Protein AF-A0A8H3EEV4-F1 (afdb_monomer)

Foldseek 3Di:
DQDPVNLVVLLVVLVVLVVVLVVLVVVLVVLVVVLVVLVVLLVVLVVVLVVLVVLVVVLVVVLVVLVVVVVVLVDDDPDPCVVPCVVVVVVVSVVSVVVSVVVNVVSCVSVDPVSVVVSVVSVVSNVVSVVSSVVSVVVNVVSVVVSVVSVVVSVVSCVVSDDPDPPDPPPPPPDDDDDDDDDDDDDDDDDDDDDDDDD

Sequence (199 aa):
MVSPNTRARLLQEARDHQEREGNAAAEITEKRKKMKGFEEQVQKHAAHLRQLDRQDATITTELSYLDSEEQRLREPLPIGSERQGGGALQHERERQQRAIARRRIELFQLASLANQADRRTAQTALEEAKGELNVLSGSIYAPELEVVESQREIQRIFNEIAPPPPPAPAVSLTDAQEDTNGTVSNEPDKEGDNEGNRQ

Radius of gyration: 42.63 Å; Cα contacts (8 Å, |Δi|>4): 65; chains: 1; bounding box: 111×35×106 Å

pLDDT: mean 79.14, std 18.6, range [30.8, 95.69]

Structure (mmCIF, N/CA/C/O backbone):
data_AF-A0A8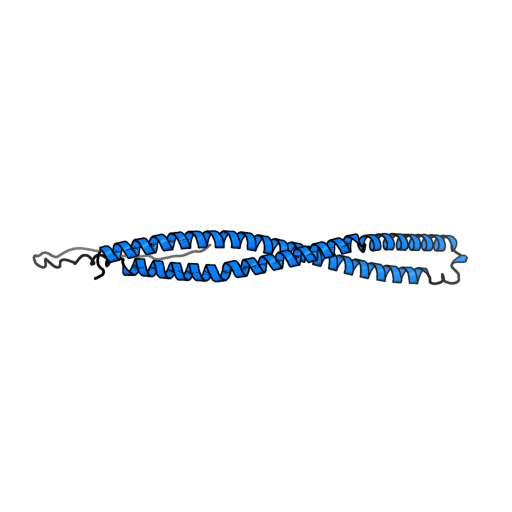H3EEV4-F1
#
_entry.id   AF-A0A8H3EEV4-F1
#
loop_
_atom_site.group_PDB
_atom_site.id
_atom_site.type_symbol
_atom_site.label_atom_id
_atom_site.label_alt_id
_atom_site.label_comp_id
_atom_site.label_asym_id
_atom_site.label_entity_id
_atom_site.label_seq_id
_atom_site.pdbx_PDB_ins_code
_atom_site.Cartn_x
_atom_site.Cartn_y
_atom_site.Cartn_z
_atom_site.occupancy
_atom_site.B_iso_or_equiv
_atom_site.auth_seq_id
_atom_site.auth_comp_id
_atom_site.auth_asym_id
_atom_site.auth_atom_id
_atom_site.pdbx_PDB_model_num
ATOM 1 N N . MET A 1 1 ? -41.671 -9.616 48.156 1.00 57.62 1 MET A N 1
ATOM 2 C CA . MET A 1 1 ? -41.196 -8.215 48.193 1.00 57.62 1 MET A CA 1
ATOM 3 C C . MET A 1 1 ? -39.747 -8.212 48.651 1.00 57.62 1 MET A C 1
ATOM 5 O O . MET A 1 1 ? -39.458 -8.827 49.670 1.00 57.62 1 MET A O 1
ATOM 9 N N . VAL A 1 2 ? -38.845 -7.594 47.887 1.00 66.31 2 VAL A N 1
ATOM 10 C CA . VAL A 1 2 ? -37.420 -7.471 48.242 1.00 66.31 2 VAL A CA 1
ATOM 11 C C . VAL A 1 2 ? -37.280 -6.473 49.398 1.00 66.31 2 VAL A C 1
ATOM 13 O O . VAL A 1 2 ? -37.905 -5.414 49.374 1.00 66.31 2 VAL A O 1
ATOM 16 N N . SER A 1 3 ? -36.497 -6.812 50.426 1.00 80.38 3 SER A N 1
ATOM 17 C CA . SER A 1 3 ? -36.266 -5.929 51.580 1.00 80.38 3 SER A CA 1
ATOM 18 C C . SER A 1 3 ? -35.599 -4.611 51.145 1.00 80.38 3 SER A C 1
ATOM 20 O O . SER A 1 3 ? -34.729 -4.646 50.270 1.00 80.38 3 SER A O 1
ATOM 22 N N . PRO A 1 4 ? -35.925 -3.458 51.763 1.00 78.81 4 PRO A N 1
ATOM 23 C CA . PRO A 1 4 ? -35.276 -2.175 51.474 1.00 78.81 4 PRO A CA 1
ATOM 24 C C . PRO A 1 4 ? -33.742 -2.224 51.547 1.00 78.81 4 PRO A C 1
ATOM 26 O O . PRO A 1 4 ? -33.069 -1.637 50.702 1.00 78.81 4 PRO A O 1
ATOM 29 N N . ASN A 1 5 ? -33.185 -2.987 52.495 1.00 81.38 5 ASN A N 1
ATOM 30 C CA . ASN A 1 5 ? -31.734 -3.167 52.626 1.00 81.38 5 ASN A CA 1
ATOM 31 C C . ASN A 1 5 ? -31.149 -3.998 51.473 1.00 81.38 5 ASN A C 1
ATOM 33 O O . ASN A 1 5 ? -30.073 -3.688 50.970 1.00 81.38 5 ASN A O 1
ATOM 37 N N . THR A 1 6 ? -31.871 -5.023 51.013 1.00 83.00 6 THR A N 1
ATOM 38 C CA . THR A 1 6 ? -31.479 -5.826 49.845 1.00 83.00 6 THR A CA 1
ATOM 39 C C . THR A 1 6 ? -31.542 -4.993 48.564 1.00 83.00 6 THR A C 1
ATOM 41 O O . THR A 1 6 ? -30.636 -5.061 47.740 1.00 83.00 6 THR A O 1
ATOM 44 N N . ARG A 1 7 ? -32.564 -4.140 48.431 1.00 82.31 7 ARG A N 1
ATOM 45 C CA . ARG A 1 7 ? -32.724 -3.200 47.315 1.00 82.31 7 ARG A CA 1
ATOM 46 C C . ARG A 1 7 ? -31.584 -2.184 47.245 1.00 82.31 7 ARG A C 1
ATOM 48 O O . ARG A 1 7 ? -31.035 -1.971 46.171 1.00 82.31 7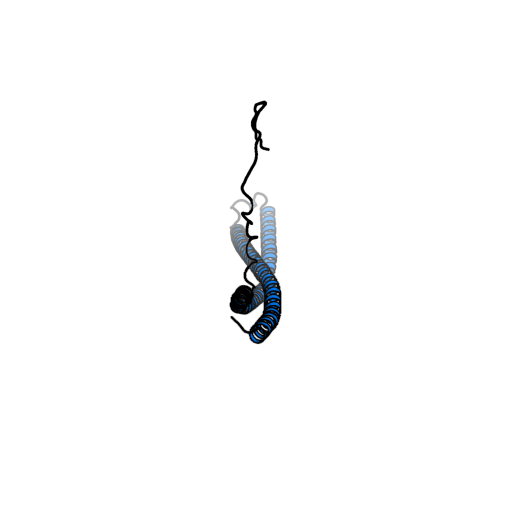 ARG A O 1
ATOM 55 N N . ALA A 1 8 ? -31.213 -1.579 48.373 1.00 83.69 8 ALA A N 1
ATOM 56 C CA . ALA A 1 8 ? -30.104 -0.628 48.425 1.00 83.69 8 ALA A CA 1
ATOM 57 C C . ALA A 1 8 ? -28.768 -1.280 48.029 1.00 83.69 8 ALA A C 1
ATOM 59 O O . ALA A 1 8 ? -28.007 -0.690 47.266 1.00 83.69 8 ALA A O 1
ATOM 60 N N . ARG A 1 9 ? -28.517 -2.517 48.484 1.00 87.62 9 ARG A N 1
ATOM 61 C CA . ARG A 1 9 ? -27.300 -3.263 48.138 1.00 87.62 9 ARG A CA 1
ATOM 62 C C . ARG A 1 9 ? -27.221 -3.587 46.644 1.00 87.62 9 ARG A C 1
ATOM 64 O O . ARG A 1 9 ? -26.203 -3.302 46.030 1.00 87.62 9 ARG A O 1
ATOM 71 N N . LEU A 1 10 ? -28.304 -4.104 46.057 1.00 85.31 10 LEU A N 1
ATOM 72 C CA . LEU A 1 10 ? -28.366 -4.431 44.625 1.00 85.31 10 LEU A CA 1
ATOM 73 C C . LEU A 1 10 ? -28.180 -3.195 43.734 1.00 85.31 10 LEU A C 1
ATOM 75 O O . LEU A 1 10 ? -27.509 -3.267 42.712 1.00 85.31 10 LEU A O 1
ATOM 79 N N . LEU A 1 11 ? -28.735 -2.045 44.131 1.00 85.94 11 LEU A N 1
ATOM 80 C CA . LEU A 1 11 ? -28.544 -0.789 43.400 1.00 85.94 11 LEU A CA 1
ATOM 81 C C . LEU A 1 11 ? -27.106 -0.268 43.497 1.00 85.94 11 LEU A C 1
ATOM 83 O O . LEU A 1 11 ? -26.611 0.308 42.530 1.00 85.94 11 LEU A O 1
ATOM 87 N N . GLN A 1 12 ? -26.442 -0.455 44.641 1.00 87.81 12 GLN A N 1
ATOM 88 C CA . GLN A 1 12 ? -25.032 -0.098 44.786 1.00 87.81 12 GLN A CA 1
ATOM 89 C C . GLN A 1 12 ? -24.145 -1.017 43.939 1.00 87.81 12 GLN A C 1
ATOM 91 O O . GLN A 1 12 ? -23.338 -0.522 43.162 1.00 87.81 12 GLN A O 1
ATOM 96 N N . GLU A 1 13 ? -24.359 -2.333 44.013 1.00 87.44 13 GLU A N 1
ATOM 97 C CA . GLU A 1 13 ? -23.646 -3.320 43.192 1.00 87.44 13 GLU A CA 1
ATOM 98 C C . GLU A 1 13 ? -23.825 -3.028 41.691 1.00 87.44 13 GLU A C 1
ATOM 100 O O . GLU A 1 13 ? -22.846 -3.018 40.950 1.00 87.44 13 GLU A O 1
ATOM 105 N N . ALA A 1 14 ? -25.044 -2.699 41.245 1.00 87.00 14 ALA A N 1
ATOM 106 C CA . ALA A 1 14 ? -25.316 -2.329 39.856 1.00 87.00 14 ALA A CA 1
ATOM 107 C C . ALA A 1 14 ? -24.617 -1.028 39.425 1.00 87.00 14 ALA A C 1
ATOM 109 O O . ALA A 1 14 ? -24.169 -0.934 38.284 1.00 87.00 14 ALA A O 1
ATOM 110 N N . ARG A 1 15 ? -24.493 -0.033 40.316 1.00 87.31 15 ARG A N 1
ATOM 111 C CA . ARG A 1 15 ? -23.753 1.212 40.037 1.00 87.31 15 ARG A CA 1
ATOM 112 C C . ARG A 1 15 ? -22.254 0.974 39.923 1.00 87.31 15 ARG A C 1
ATOM 114 O O . ARG A 1 15 ? -21.652 1.432 38.957 1.00 87.31 15 ARG A O 1
ATOM 121 N N . ASP A 1 16 ? -21.676 0.237 40.866 1.00 87.94 16 ASP A N 1
ATOM 122 C CA . ASP A 1 16 ? -20.252 -0.103 40.843 1.00 87.94 16 ASP A CA 1
ATOM 123 C C . ASP A 1 16 ? -19.922 -0.931 39.587 1.00 87.94 16 ASP A C 1
ATOM 125 O O . ASP A 1 16 ? -18.881 -0.744 38.955 1.00 87.94 16 ASP A O 1
ATOM 129 N N . HIS A 1 17 ? -20.835 -1.824 39.187 1.00 86.06 17 HIS A N 1
ATOM 130 C CA . HIS A 1 17 ? -20.736 -2.574 37.937 1.00 86.06 17 HIS A CA 1
ATOM 131 C C . HIS A 1 17 ? -20.808 -1.647 36.718 1.00 86.06 17 HIS A C 1
ATOM 133 O O . HIS A 1 17 ? -19.944 -1.704 35.850 1.00 86.06 17 HIS A O 1
ATOM 139 N N . GLN A 1 18 ? -21.781 -0.735 36.678 1.00 86.94 18 GLN A N 1
ATOM 140 C CA . GLN A 1 18 ? -21.939 0.235 35.593 1.00 86.94 18 GLN A CA 1
ATOM 141 C C . GLN A 1 18 ? -20.697 1.119 35.400 1.00 86.94 18 GLN A C 1
ATOM 143 O O . GLN A 1 18 ? -20.341 1.424 34.264 1.00 86.94 18 GLN A O 1
ATOM 148 N N . GLU A 1 19 ? -20.016 1.511 36.479 1.00 88.69 19 GLU A N 1
ATOM 149 C CA . GLU A 1 19 ? -18.774 2.288 36.403 1.00 88.69 19 GLU A CA 1
ATOM 150 C C . GLU A 1 19 ? -17.618 1.477 35.793 1.00 88.69 19 GLU A C 1
ATOM 152 O O . GLU A 1 19 ? -16.904 1.974 34.918 1.00 88.69 19 GLU A O 1
ATOM 157 N N . ARG A 1 20 ? -17.462 0.206 36.191 1.00 87.94 20 ARG A N 1
ATOM 158 C CA . ARG A 1 20 ? -16.454 -0.696 35.603 1.00 87.94 20 ARG A CA 1
ATOM 159 C C . ARG A 1 20 ? -16.689 -0.912 34.111 1.00 87.94 20 ARG A C 1
ATOM 161 O O . ARG A 1 20 ? -15.750 -0.792 33.327 1.00 87.94 20 ARG A O 1
ATOM 168 N N . GLU A 1 21 ? -17.936 -1.153 33.724 1.00 87.00 21 GLU A N 1
ATOM 169 C CA . GLU A 1 21 ? -18.320 -1.333 32.321 1.00 87.00 21 GLU A CA 1
ATOM 170 C C . GLU A 1 21 ? -18.136 -0.051 31.501 1.00 87.00 21 GLU A C 1
ATOM 172 O O . GLU A 1 21 ? -17.706 -0.100 30.349 1.00 87.00 21 GLU A O 1
ATOM 177 N N . GLY A 1 22 ? -18.398 1.116 32.098 1.00 85.00 22 GLY A N 1
ATOM 178 C CA . GLY A 1 22 ? -18.119 2.410 31.475 1.00 85.00 22 GLY A CA 1
ATOM 179 C C . GLY A 1 22 ? -16.634 2.592 31.144 1.00 85.00 22 GLY A C 1
ATOM 180 O O . GLY A 1 22 ? -16.294 3.034 30.045 1.00 85.00 22 GLY A O 1
ATOM 181 N N . ASN A 1 23 ? -15.746 2.186 32.055 1.00 88.19 23 ASN A N 1
ATOM 182 C CA . ASN A 1 23 ? -14.299 2.224 31.832 1.00 88.19 23 ASN A CA 1
ATOM 183 C C . ASN A 1 23 ? -13.858 1.233 30.740 1.00 88.19 23 ASN A C 1
ATOM 185 O O . ASN A 1 23 ? -13.073 1.600 29.863 1.00 88.19 23 ASN A O 1
ATOM 189 N N . ALA A 1 24 ? -14.400 0.011 30.740 1.00 88.25 24 ALA A N 1
ATOM 190 C CA . ALA A 1 24 ? -14.121 -0.989 29.707 1.00 88.25 24 ALA A CA 1
ATOM 191 C C . ALA A 1 24 ? -14.593 -0.531 28.312 1.00 88.25 24 ALA A C 1
ATOM 193 O O . ALA A 1 24 ? -13.857 -0.641 27.328 1.00 88.25 24 ALA A O 1
ATOM 194 N N . ALA A 1 25 ? -15.783 0.072 28.221 1.00 88.31 25 ALA A N 1
ATOM 195 C CA . ALA A 1 25 ? -16.312 0.639 26.981 1.00 88.31 25 ALA A CA 1
ATOM 196 C C . ALA A 1 25 ? -15.439 1.786 26.435 1.00 88.31 25 ALA A C 1
ATOM 198 O O . ALA A 1 25 ? -15.221 1.893 25.221 1.00 88.31 25 ALA A O 1
ATOM 199 N N . ALA A 1 26 ? -14.902 2.634 27.318 1.00 91.12 26 ALA A N 1
ATOM 200 C CA . ALA A 1 26 ? -13.970 3.691 26.934 1.00 91.12 26 ALA A CA 1
ATOM 201 C C . ALA A 1 26 ? -12.654 3.114 26.380 1.00 91.12 26 ALA A C 1
ATOM 203 O O . ALA A 1 26 ? -12.172 3.564 25.337 1.00 91.12 26 ALA A O 1
ATOM 204 N N . GLU A 1 27 ? -12.108 2.071 27.012 1.00 90.94 27 GLU A N 1
ATOM 205 C CA . GLU A 1 27 ? -10.907 1.383 26.528 1.00 90.94 27 GLU A CA 1
ATOM 206 C C . GLU A 1 27 ? -11.128 0.746 25.145 1.00 90.94 27 GLU A C 1
ATOM 208 O O . GLU A 1 27 ? -10.295 0.898 24.247 1.00 90.94 27 GLU A O 1
ATOM 213 N N . ILE A 1 28 ? -12.271 0.084 24.936 1.00 91.44 28 ILE A N 1
ATOM 214 C CA . ILE A 1 28 ? -12.657 -0.481 23.634 1.00 91.44 28 ILE A CA 1
ATOM 215 C C . ILE A 1 28 ? -12.743 0.613 22.567 1.00 91.44 28 ILE A C 1
ATOM 217 O O . ILE A 1 28 ? -12.268 0.427 21.444 1.00 91.44 28 ILE A O 1
ATOM 221 N N . THR A 1 29 ? -13.305 1.771 22.910 1.00 91.50 29 THR A N 1
ATOM 222 C CA . THR A 1 29 ? -13.416 2.910 21.990 1.00 91.50 29 THR A CA 1
ATOM 223 C C . THR A 1 29 ? -12.036 3.410 21.549 1.00 91.50 29 THR A C 1
ATOM 225 O O . THR A 1 29 ? -11.801 3.614 20.354 1.00 91.50 29 THR A O 1
ATOM 228 N N . GLU A 1 30 ? -11.085 3.531 22.478 1.00 92.62 30 GLU A N 1
ATOM 229 C CA . GLU A 1 30 ? -9.701 3.897 22.155 1.00 92.62 30 GLU A CA 1
ATOM 230 C C . GLU A 1 30 ? -8.999 2.830 21.304 1.00 92.62 30 GLU A C 1
ATOM 232 O O . GLU A 1 30 ? -8.327 3.152 20.318 1.00 92.62 30 GLU A O 1
ATOM 237 N N . LYS A 1 31 ? -9.194 1.544 21.615 1.00 92.12 31 LYS A N 1
ATOM 238 C CA . LYS A 1 31 ? -8.667 0.443 20.795 1.00 92.12 31 LYS A CA 1
ATOM 239 C C . LYS A 1 31 ? -9.243 0.467 19.377 1.00 92.12 31 LYS A C 1
ATOM 241 O O . LYS A 1 31 ? -8.481 0.315 18.425 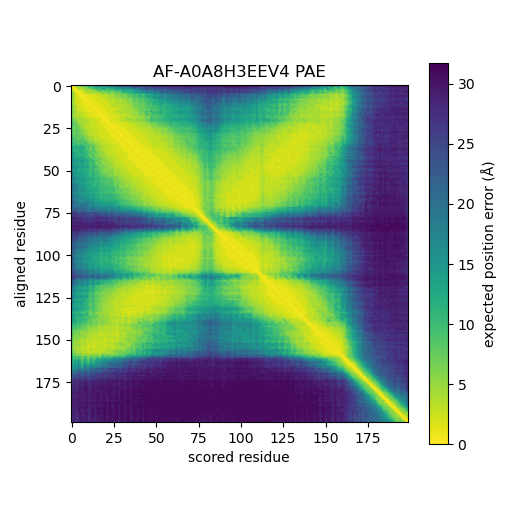1.00 92.12 31 LYS A O 1
ATOM 246 N N . ARG A 1 32 ? -10.539 0.747 19.202 1.00 90.94 32 ARG A N 1
ATOM 247 C CA . ARG A 1 32 ? -11.174 0.910 17.878 1.00 90.94 32 ARG A CA 1
ATOM 248 C C . ARG A 1 32 ? -10.575 2.063 17.080 1.00 90.94 32 ARG A C 1
ATOM 250 O O . ARG A 1 32 ? -10.352 1.932 15.878 1.00 90.94 32 ARG A O 1
ATOM 257 N N . LYS A 1 33 ? -10.266 3.182 17.735 1.00 94.06 33 LYS A N 1
ATOM 258 C CA . LYS A 1 33 ? -9.585 4.310 17.088 1.00 94.06 33 LYS A CA 1
ATOM 259 C C . LYS A 1 33 ? -8.188 3.919 16.598 1.00 94.06 33 LYS A C 1
ATOM 261 O O . LYS A 1 33 ? -7.827 4.256 15.472 1.00 94.06 33 LYS A O 1
ATOM 266 N N . LYS A 1 34 ? -7.424 3.177 17.408 1.00 94.06 34 LYS A N 1
ATOM 267 C CA . LYS A 1 34 ? -6.117 2.628 17.000 1.00 94.06 34 LYS A CA 1
ATOM 268 C C . LYS A 1 34 ? -6.251 1.637 15.844 1.00 94.06 34 LYS A C 1
ATOM 270 O O . LYS A 1 34 ? -5.495 1.736 14.885 1.00 94.06 34 LYS A O 1
ATOM 275 N N . MET A 1 35 ? -7.239 0.743 15.907 1.00 92.44 35 MET A N 1
ATOM 276 C CA . MET A 1 35 ? -7.546 -0.236 14.860 1.00 92.44 35 MET A CA 1
ATOM 277 C C . MET A 1 35 ? -7.762 0.455 13.509 1.00 92.44 35 MET A C 1
ATOM 279 O O . MET A 1 35 ? -7.091 0.113 12.541 1.00 92.44 35 MET A O 1
ATOM 283 N N . LYS A 1 36 ? -8.581 1.515 13.471 1.00 93.62 36 LYS A N 1
ATOM 284 C CA . LYS A 1 36 ? -8.777 2.329 12.262 1.00 93.62 36 LYS A CA 1
ATOM 285 C C . LYS A 1 36 ? -7.465 2.923 11.728 1.00 93.62 36 LYS A C 1
ATOM 287 O O . LYS A 1 36 ? -7.230 2.927 10.524 1.00 93.62 36 LYS A O 1
ATOM 292 N N . GLY A 1 37 ? -6.585 3.394 12.613 1.00 93.62 37 GLY A N 1
ATOM 293 C CA . GLY A 1 37 ? -5.262 3.891 12.220 1.00 93.62 37 GLY A CA 1
ATOM 294 C C . GLY A 1 37 ? -4.393 2.816 11.556 1.00 93.62 37 GLY A C 1
ATOM 295 O O . GLY A 1 37 ? -3.744 3.086 10.545 1.00 93.62 37 GLY A O 1
ATOM 296 N N . PHE A 1 38 ? -4.414 1.587 12.074 1.00 92.69 38 PHE A N 1
ATOM 297 C CA . PHE A 1 38 ? -3.712 0.461 11.453 1.00 92.69 38 PHE A CA 1
ATOM 298 C C . PHE A 1 38 ? -4.351 0.027 10.128 1.00 92.69 38 PHE A C 1
ATOM 300 O O . PHE A 1 38 ? -3.623 -0.271 9.184 1.00 92.69 38 PHE A O 1
ATOM 307 N N . GLU A 1 39 ? -5.680 0.059 9.994 1.00 93.00 39 GLU A N 1
ATOM 308 C CA . GLU A 1 39 ? -6.364 -0.198 8.715 1.00 93.00 39 GLU A CA 1
ATOM 309 C C . GLU A 1 39 ? -5.905 0.778 7.622 1.00 93.00 39 GLU A C 1
ATOM 311 O O . GLU A 1 39 ? -5.587 0.363 6.504 1.00 93.00 39 GLU A O 1
ATOM 316 N N . GLU A 1 40 ? -5.807 2.069 7.949 1.00 94.94 40 GLU A N 1
ATOM 317 C CA . GLU A 1 40 ? -5.303 3.099 7.036 1.00 94.94 40 GLU A CA 1
ATOM 318 C C . GLU A 1 40 ? -3.831 2.854 6.656 1.00 94.94 40 GLU A C 1
ATOM 320 O O . GLU A 1 40 ? -3.461 2.974 5.482 1.00 94.94 40 GLU A O 1
ATOM 325 N N . GLN A 1 41 ? -2.987 2.450 7.613 1.00 92.75 41 GLN A N 1
ATOM 326 C CA . GLN A 1 41 ? -1.592 2.080 7.341 1.00 92.75 41 GLN A CA 1
ATOM 327 C C . GLN A 1 41 ? -1.492 0.868 6.409 1.00 92.75 41 GLN A C 1
ATOM 329 O O . GLN A 1 41 ? -0.762 0.919 5.416 1.00 92.75 41 GLN A O 1
ATOM 334 N N . VAL A 1 42 ? -2.261 -0.193 6.670 1.00 94.81 42 VAL A N 1
ATOM 335 C CA . VAL A 1 42 ? -2.327 -1.392 5.820 1.00 94.81 42 VAL A CA 1
ATOM 336 C C . VAL A 1 42 ? -2.727 -1.012 4.396 1.00 94.81 42 VAL A C 1
ATOM 338 O O . VAL A 1 42 ? -2.073 -1.431 3.438 1.00 94.81 42 VAL A O 1
ATOM 341 N N . GLN A 1 43 ? -3.755 -0.175 4.233 1.00 94.44 43 GLN A N 1
ATOM 342 C CA . GLN A 1 43 ? -4.183 0.299 2.915 1.00 94.44 43 GLN A CA 1
ATOM 343 C C . GLN A 1 43 ? -3.084 1.095 2.205 1.00 94.44 43 GLN A C 1
ATOM 345 O O . GLN A 1 43 ? -2.816 0.852 1.025 1.00 94.44 43 GLN A O 1
ATOM 350 N N . LYS A 1 44 ? -2.414 2.007 2.917 1.00 95.00 44 LYS A N 1
ATOM 351 C CA . LYS A 1 44 ? -1.331 2.829 2.368 1.00 95.00 44 LYS A CA 1
ATOM 352 C C . LYS A 1 44 ? -0.145 1.979 1.910 1.00 95.00 44 LYS A C 1
ATOM 354 O O . LYS A 1 44 ? 0.324 2.146 0.783 1.00 95.00 44 LYS A O 1
ATOM 359 N N . HIS A 1 45 ? 0.323 1.051 2.743 1.00 93.50 45 HIS A N 1
ATOM 360 C CA . HIS A 1 45 ? 1.446 0.178 2.398 1.00 93.50 45 HIS A CA 1
ATOM 361 C C . HIS A 1 45 ? 1.089 -0.791 1.264 1.00 93.50 45 HIS A C 1
ATOM 363 O O . HIS A 1 45 ? 1.877 -0.959 0.333 1.00 93.50 45 HIS A O 1
ATOM 369 N N . ALA A 1 46 ? -0.125 -1.350 1.260 1.00 93.12 46 ALA A N 1
ATOM 370 C CA . ALA A 1 46 ? -0.598 -2.192 0.163 1.00 93.12 46 ALA A CA 1
ATOM 371 C C . ALA A 1 46 ? -0.709 -1.422 -1.165 1.00 93.12 46 ALA A C 1
ATOM 373 O O . ALA A 1 46 ? -0.356 -1.952 -2.220 1.00 93.12 46 ALA A O 1
ATOM 374 N N . ALA A 1 47 ? -1.174 -0.169 -1.136 1.00 94.56 47 ALA A N 1
ATOM 375 C CA . ALA A 1 47 ? -1.226 0.683 -2.321 1.00 94.56 47 ALA A CA 1
ATOM 376 C C . ALA A 1 47 ? 0.177 0.992 -2.864 1.00 94.56 47 ALA A C 1
ATOM 378 O O . ALA A 1 47 ? 0.393 0.896 -4.073 1.00 94.56 47 ALA A O 1
ATOM 379 N N . HIS A 1 48 ? 1.132 1.292 -1.979 1.00 93.12 48 HIS A N 1
ATOM 380 C CA . HIS A 1 48 ? 2.521 1.534 -2.363 1.00 93.12 48 HIS A CA 1
ATOM 381 C C . HIS A 1 48 ? 3.151 0.301 -3.031 1.00 93.12 48 HIS A C 1
ATOM 383 O O . HIS A 1 48 ? 3.730 0.420 -4.108 1.00 93.12 48 HIS A O 1
ATOM 389 N N . LEU A 1 49 ? 2.960 -0.897 -2.470 1.00 92.81 49 LEU A N 1
ATOM 390 C CA . LEU A 1 49 ? 3.460 -2.138 -3.076 1.00 92.81 49 LEU A CA 1
ATOM 391 C C . LEU A 1 49 ? 2.863 -2.390 -4.465 1.00 92.81 49 LEU A C 1
ATOM 393 O O . LEU A 1 49 ? 3.600 -2.670 -5.404 1.00 92.81 49 LEU A O 1
ATOM 397 N N . ARG A 1 50 ? 1.551 -2.188 -4.635 1.00 93.69 50 ARG A N 1
ATOM 398 C CA . ARG A 1 50 ? 0.904 -2.297 -5.955 1.00 93.69 50 ARG A CA 1
ATOM 399 C C . ARG A 1 50 ? 1.472 -1.304 -6.964 1.00 93.69 50 ARG A C 1
ATOM 401 O O . ARG A 1 50 ? 1.524 -1.607 -8.153 1.00 93.69 50 ARG A O 1
ATOM 408 N N . GLN A 1 51 ? 1.845 -0.105 -6.524 1.00 92.00 51 GLN A N 1
ATOM 409 C CA . GLN A 1 51 ? 2.487 0.877 -7.391 1.00 92.00 51 GLN A CA 1
ATOM 410 C C . GLN A 1 51 ? 3.872 0.396 -7.838 1.00 92.00 51 GLN A C 1
ATOM 412 O O . GLN A 1 51 ? 4.162 0.473 -9.031 1.00 92.00 51 GLN A O 1
ATOM 417 N N . LEU A 1 52 ? 4.679 -0.142 -6.920 1.00 91.06 52 LEU A N 1
ATOM 418 C CA . LEU A 1 52 ? 5.985 -0.728 -7.244 1.00 91.06 52 LEU A CA 1
ATOM 419 C C . LEU A 1 52 ? 5.845 -1.900 -8.231 1.00 91.06 52 LEU A C 1
ATOM 421 O O . LEU A 1 52 ? 6.580 -1.973 -9.209 1.00 91.06 52 LEU A O 1
ATOM 425 N N . ASP A 1 53 ? 4.840 -2.762 -8.058 1.00 90.75 53 ASP A N 1
ATOM 426 C CA . ASP A 1 53 ? 4.585 -3.877 -8.982 1.00 90.75 53 ASP A CA 1
ATOM 427 C C . ASP A 1 53 ? 4.218 -3.396 -10.397 1.00 90.75 53 ASP A C 1
ATOM 429 O O . ASP A 1 53 ? 4.657 -3.968 -11.397 1.00 90.75 53 ASP A O 1
ATOM 433 N N . ARG A 1 54 ? 3.449 -2.304 -10.511 1.00 91.31 54 ARG A N 1
ATOM 434 C CA . ARG A 1 54 ? 3.151 -1.683 -11.815 1.00 91.31 54 ARG A CA 1
ATOM 435 C C . ARG A 1 54 ? 4.391 -1.069 -12.455 1.00 91.31 54 ARG A C 1
ATOM 437 O O . ARG A 1 54 ? 4.536 -1.141 -13.676 1.00 91.31 54 ARG A O 1
ATOM 444 N N . GLN A 1 55 ? 5.256 -0.447 -11.655 1.00 91.12 55 GLN A N 1
ATOM 445 C CA . GLN A 1 55 ? 6.518 0.102 -12.145 1.00 91.12 55 GLN A CA 1
ATOM 446 C C . GLN A 1 55 ? 7.403 -1.014 -12.702 1.00 91.12 55 GLN A C 1
ATOM 448 O O . GLN A 1 55 ? 7.856 -0.894 -13.835 1.00 91.12 55 GLN A O 1
ATOM 453 N N . ASP A 1 56 ? 7.544 -2.134 -11.993 1.00 90.12 56 ASP A N 1
ATOM 454 C CA . ASP A 1 56 ? 8.313 -3.286 -12.475 1.00 90.12 56 ASP A CA 1
ATOM 455 C C . ASP A 1 56 ? 7.748 -3.877 -13.770 1.00 90.12 56 ASP A C 1
ATOM 457 O O . ASP A 1 56 ? 8.503 -4.182 -14.696 1.00 90.12 56 ASP A O 1
ATOM 461 N N . ALA A 1 57 ? 6.423 -4.000 -13.880 1.00 91.38 57 ALA A N 1
ATOM 462 C CA . ALA A 1 57 ? 5.783 -4.469 -15.108 1.00 91.38 57 ALA A CA 1
ATOM 463 C C . ALA A 1 57 ? 6.046 -3.519 -16.291 1.00 91.38 57 ALA A C 1
ATOM 465 O O . ALA A 1 57 ? 6.320 -3.965 -17.410 1.00 91.38 57 ALA A O 1
ATOM 466 N N . THR A 1 58 ? 6.014 -2.208 -16.036 1.00 92.94 58 THR A N 1
ATOM 467 C CA . THR A 1 58 ? 6.313 -1.178 -17.042 1.00 92.94 58 THR A CA 1
ATOM 468 C C . THR A 1 58 ? 7.774 -1.260 -17.472 1.00 92.94 58 THR A C 1
ATOM 470 O O . THR A 1 58 ? 8.052 -1.349 -18.664 1.00 92.94 58 THR A O 1
ATOM 473 N N . ILE A 1 59 ? 8.701 -1.330 -16.513 1.00 92.81 59 ILE A N 1
ATOM 474 C CA . ILE A 1 59 ? 10.139 -1.468 -16.768 1.00 92.81 59 ILE A CA 1
ATOM 475 C C . ILE A 1 59 ? 10.424 -2.731 -17.582 1.00 92.81 59 ILE A C 1
ATOM 477 O O . ILE A 1 59 ? 11.152 -2.676 -18.567 1.00 92.81 59 ILE A O 1
ATOM 481 N N . THR A 1 60 ? 9.817 -3.860 -17.215 1.00 92.69 60 THR A N 1
ATOM 482 C CA . THR A 1 60 ? 9.989 -5.136 -17.924 1.00 92.69 60 THR A CA 1
ATOM 483 C C . THR A 1 60 ? 9.525 -5.031 -19.377 1.00 92.69 60 THR A C 1
ATOM 485 O O . THR A 1 60 ? 10.219 -5.479 -20.291 1.00 92.69 60 THR A O 1
ATOM 488 N N . THR A 1 61 ? 8.375 -4.394 -19.601 1.00 95.38 61 THR A N 1
ATOM 489 C CA . THR A 1 61 ? 7.827 -4.178 -20.946 1.00 95.38 61 THR A CA 1
ATOM 490 C C . THR A 1 61 ? 8.724 -3.249 -21.768 1.00 95.38 61 THR A C 1
ATOM 492 O O . THR A 1 61 ? 9.036 -3.555 -22.918 1.00 95.38 61 THR A O 1
ATOM 495 N N . GLU A 1 62 ? 9.190 -2.143 -21.179 1.00 94.75 62 GLU A N 1
ATOM 496 C CA . GLU A 1 62 ? 10.108 -1.213 -21.844 1.00 94.75 62 GLU A CA 1
ATOM 497 C C . GLU A 1 62 ? 11.446 -1.873 -22.190 1.00 94.75 62 GLU A C 1
ATOM 499 O O . GLU A 1 62 ? 11.942 -1.690 -23.299 1.00 94.75 62 GLU A O 1
ATOM 504 N N . LEU A 1 63 ? 12.020 -2.678 -21.291 1.00 94.06 63 LEU A N 1
ATOM 505 C CA . LEU A 1 63 ? 13.260 -3.407 -21.565 1.00 94.06 63 LEU A CA 1
ATOM 506 C C . LEU A 1 63 ? 13.097 -4.368 -22.748 1.00 94.06 63 LEU A C 1
ATOM 508 O O . LEU A 1 63 ? 13.934 -4.356 -23.647 1.00 94.06 63 LEU A O 1
ATOM 512 N N . SER A 1 64 ? 11.993 -5.118 -22.806 1.00 95.00 64 SER A N 1
ATOM 513 C CA . SER A 1 64 ? 11.698 -6.014 -23.933 1.00 95.00 64 SER A CA 1
ATOM 514 C C . SER A 1 64 ? 11.532 -5.263 -25.263 1.00 95.00 64 SER A C 1
ATOM 516 O O . SER A 1 64 ? 12.006 -5.722 -26.308 1.00 95.00 64 SER A O 1
ATOM 518 N N . TYR A 1 65 ? 10.903 -4.085 -25.235 1.00 95.69 65 TYR A N 1
ATOM 519 C CA . TYR A 1 65 ? 10.806 -3.218 -26.409 1.00 95.69 65 TYR A CA 1
ATOM 520 C C . TYR A 1 65 ? 12.189 -2.727 -26.862 1.00 95.69 65 TYR A C 1
ATOM 522 O O . TYR A 1 65 ? 12.515 -2.806 -28.045 1.00 95.69 65 TYR A O 1
ATOM 530 N N . LEU A 1 66 ? 13.031 -2.277 -25.927 1.00 95.38 66 LEU A N 1
ATOM 531 C CA . LEU A 1 66 ? 14.393 -1.828 -26.224 1.00 95.38 66 LEU A CA 1
ATOM 532 C C . LEU A 1 66 ? 15.284 -2.957 -26.756 1.00 95.38 66 LEU A C 1
ATOM 534 O O . LEU A 1 66 ? 16.080 -2.707 -27.657 1.00 95.38 66 LEU A O 1
ATOM 538 N N . ASP A 1 67 ? 15.143 -4.183 -26.242 1.00 93.56 67 ASP A N 1
ATOM 539 C CA . ASP A 1 67 ? 15.819 -5.372 -26.779 1.00 93.56 67 ASP A CA 1
ATOM 540 C C . ASP A 1 67 ? 15.426 -5.611 -28.246 1.00 93.56 67 ASP A C 1
ATOM 542 O O . ASP A 1 67 ? 16.289 -5.837 -29.097 1.00 93.56 67 ASP A O 1
ATOM 546 N N . SER A 1 68 ? 14.131 -5.495 -28.555 1.00 94.44 68 SER A N 1
ATOM 547 C CA . SER A 1 68 ? 13.603 -5.666 -29.913 1.00 94.44 68 SER A CA 1
ATOM 548 C C . SER A 1 68 ? 14.118 -4.581 -30.864 1.00 94.44 68 SER A C 1
ATOM 550 O O . SER A 1 68 ? 14.569 -4.881 -31.970 1.00 94.44 68 SER A O 1
ATOM 552 N N . GLU A 1 69 ? 14.108 -3.319 -30.435 1.00 93.06 69 GLU A N 1
ATOM 553 C CA . GLU A 1 69 ? 14.638 -2.203 -31.225 1.00 93.06 69 GLU A CA 1
ATOM 554 C C . GLU A 1 69 ? 16.153 -2.319 -31.425 1.00 93.06 69 GLU A C 1
ATOM 556 O O . GLU A 1 69 ? 16.650 -2.108 -32.531 1.00 93.06 69 GLU A O 1
ATOM 561 N N . GLU A 1 70 ? 16.907 -2.741 -30.408 1.00 91.25 70 GLU A N 1
ATOM 562 C CA . GLU A 1 70 ? 18.339 -2.984 -30.569 1.00 91.25 70 GLU A CA 1
ATOM 563 C C . GLU A 1 70 ? 18.616 -4.108 -31.574 1.00 91.25 70 GLU A C 1
ATOM 565 O O . GLU A 1 70 ? 19.536 -3.992 -32.387 1.00 91.25 70 GLU A O 1
ATOM 570 N N . GLN A 1 71 ? 17.812 -5.174 -31.568 1.00 90.88 71 GLN A N 1
ATOM 571 C CA . GLN A 1 71 ? 17.941 -6.265 -32.530 1.00 90.88 71 GLN A CA 1
ATOM 572 C C . GLN A 1 71 ? 17.727 -5.775 -33.970 1.00 90.88 71 GLN A C 1
ATOM 574 O O . GLN A 1 71 ? 18.534 -6.092 -34.846 1.00 90.88 71 GLN A O 1
ATOM 579 N N . ARG A 1 72 ? 16.732 -4.910 -34.203 1.00 89.00 72 ARG A N 1
ATOM 580 C CA . ARG A 1 72 ? 16.501 -4.260 -35.509 1.00 89.00 72 ARG A CA 1
ATOM 581 C C . ARG A 1 72 ? 17.672 -3.365 -35.918 1.00 89.00 72 ARG A C 1
ATOM 583 O O . ARG A 1 72 ? 18.083 -3.342 -37.077 1.00 89.00 72 ARG A O 1
ATOM 590 N N . LEU A 1 73 ? 18.283 -2.669 -34.960 1.00 87.00 73 LEU A N 1
ATOM 591 C CA . LEU A 1 73 ? 19.486 -1.863 -35.188 1.00 87.00 73 LEU A CA 1
ATOM 592 C C . LEU A 1 73 ? 20.771 -2.682 -35.362 1.00 87.00 73 LEU A C 1
ATOM 594 O O . LEU A 1 73 ? 21.816 -2.095 -35.643 1.00 87.00 73 LEU A O 1
ATOM 598 N N . ARG A 1 74 ? 20.737 -4.007 -35.215 1.00 84.31 74 ARG A N 1
ATOM 599 C CA . ARG A 1 74 ? 21.872 -4.887 -35.529 1.00 84.31 74 ARG A CA 1
ATOM 600 C C . ARG A 1 74 ? 21.789 -5.490 -36.928 1.00 84.31 74 ARG A C 1
ATOM 602 O O . ARG A 1 74 ? 22.814 -5.931 -37.441 1.00 84.31 74 ARG A O 1
ATOM 609 N N . GLU A 1 75 ? 20.621 -5.475 -37.570 1.00 86.44 75 GLU A N 1
ATOM 610 C CA . GLU A 1 75 ? 20.456 -6.009 -38.927 1.00 86.44 75 GLU A CA 1
ATOM 611 C C . GLU A 1 75 ? 21.319 -5.238 -39.944 1.00 86.44 75 GLU A C 1
ATOM 613 O O . GLU A 1 75 ? 21.514 -4.033 -39.800 1.00 86.44 75 GLU A O 1
ATOM 618 N N . PRO A 1 76 ? 21.899 -5.874 -40.967 1.00 78.44 76 PRO A N 1
ATOM 619 C CA . PRO A 1 76 ? 22.692 -5.156 -41.962 1.00 78.44 76 PRO A CA 1
ATOM 620 C C . PRO A 1 76 ? 21.833 -4.138 -42.730 1.00 78.44 76 PRO A C 1
ATOM 622 O O . PRO A 1 76 ? 20.675 -4.400 -43.052 1.00 78.44 76 PRO A O 1
ATOM 625 N N . LEU A 1 77 ? 22.405 -2.967 -43.036 1.00 76.38 77 LEU A N 1
ATOM 626 C CA . LEU A 1 77 ? 21.735 -1.983 -43.890 1.00 76.38 77 LEU A CA 1
ATOM 627 C C . LEU A 1 77 ? 21.511 -2.579 -45.293 1.00 76.38 77 LEU A C 1
ATOM 629 O O . LEU A 1 77 ? 22.358 -3.337 -45.774 1.00 76.38 77 LEU A O 1
ATOM 633 N N . PRO A 1 78 ? 20.402 -2.240 -45.975 1.00 73.62 78 PRO A N 1
ATOM 634 C CA . PRO A 1 78 ? 20.101 -2.792 -47.288 1.00 73.62 78 PRO A CA 1
ATOM 635 C C . PRO A 1 78 ? 21.214 -2.481 -48.299 1.00 73.62 78 PRO A C 1
ATOM 637 O O . PRO A 1 78 ? 21.779 -1.379 -48.334 1.00 73.62 78 PRO A O 1
ATOM 640 N N . ILE A 1 79 ? 21.526 -3.473 -49.136 1.00 59.88 79 ILE A N 1
ATOM 641 C CA . ILE A 1 79 ? 22.571 -3.398 -50.162 1.00 59.88 79 ILE A CA 1
ATOM 642 C C . ILE A 1 79 ? 22.224 -2.248 -51.123 1.00 59.88 79 ILE A C 1
ATOM 644 O O . ILE A 1 79 ? 21.218 -2.306 -51.825 1.00 59.88 79 ILE A O 1
ATOM 648 N N . GLY A 1 80 ? 23.037 -1.185 -51.129 1.00 61.69 80 GLY A N 1
ATOM 649 C CA . GLY A 1 80 ? 22.815 0.030 -51.934 1.00 61.69 80 GLY A CA 1
ATOM 650 C C . GLY A 1 80 ? 22.780 1.343 -51.141 1.00 61.69 80 GLY A C 1
ATOM 651 O O . GLY A 1 80 ? 22.981 2.405 -51.730 1.00 61.69 80 GLY A O 1
ATOM 652 N N . SER A 1 81 ? 22.633 1.275 -49.813 1.00 59.72 81 SER A N 1
ATOM 653 C CA . SER A 1 81 ? 22.622 2.440 -48.902 1.00 59.72 81 SER A CA 1
ATOM 654 C C . SER A 1 81 ? 23.899 3.294 -48.973 1.00 59.72 81 SER A C 1
ATOM 656 O O . SER A 1 81 ? 23.879 4.497 -48.726 1.00 59.72 81 SER A O 1
ATOM 658 N N . GLU A 1 82 ? 25.029 2.687 -49.342 1.00 55.91 82 GLU A N 1
ATOM 659 C CA . GLU A 1 82 ? 26.330 3.361 -49.434 1.00 55.91 82 GLU A CA 1
ATOM 660 C C . GLU A 1 82 ? 26.416 4.359 -50.596 1.00 55.91 82 GLU A C 1
ATOM 662 O O . GLU A 1 82 ? 27.158 5.334 -50.513 1.00 55.91 82 GLU A O 1
ATOM 667 N N . ARG A 1 83 ? 25.626 4.171 -51.664 1.00 58.28 83 ARG A N 1
ATOM 668 C CA . ARG A 1 83 ? 25.645 5.067 -52.835 1.00 58.28 83 ARG A CA 1
ATOM 669 C C . ARG A 1 83 ? 24.831 6.350 -52.634 1.00 58.28 83 ARG A C 1
ATOM 671 O O . ARG A 1 83 ? 24.965 7.272 -53.432 1.00 58.28 83 ARG A O 1
ATOM 678 N N . GLN A 1 84 ? 24.013 6.426 -51.582 1.00 55.00 84 GLN A N 1
ATOM 679 C CA . GLN A 1 84 ? 23.175 7.580 -51.239 1.00 55.00 84 GLN A CA 1
ATOM 680 C C . GLN A 1 84 ? 23.186 7.808 -49.714 1.00 55.00 84 GLN A C 1
ATOM 682 O O . GLN A 1 84 ? 22.224 7.507 -49.021 1.00 55.00 84 GLN A O 1
ATOM 687 N N . GLY A 1 85 ? 24.286 8.332 -49.162 1.00 61.53 85 GLY A N 1
ATOM 688 C CA . GLY A 1 85 ? 24.288 8.840 -47.779 1.00 61.53 85 GLY A CA 1
ATOM 689 C C . GLY A 1 85 ? 24.515 7.814 -46.658 1.00 61.53 85 GLY A C 1
ATOM 690 O O . GLY A 1 85 ? 24.142 8.083 -45.517 1.00 61.53 85 GLY A O 1
ATOM 691 N N . GLY A 1 86 ? 25.174 6.684 -46.936 1.00 67.31 86 GLY A N 1
ATOM 692 C CA . GLY A 1 86 ? 25.464 5.627 -45.949 1.00 67.31 86 GLY A CA 1
ATOM 693 C C . GLY A 1 86 ? 26.088 6.108 -44.628 1.00 67.31 86 GLY A C 1
ATOM 694 O O . GLY A 1 86 ? 25.722 5.607 -43.569 1.00 67.31 86 GLY A O 1
ATOM 695 N N . GLY A 1 87 ? 26.933 7.147 -44.650 1.00 76.75 87 GLY A N 1
ATOM 696 C CA . GLY A 1 87 ? 27.491 7.740 -43.425 1.00 76.75 87 GLY A CA 1
ATOM 697 C C . GLY A 1 87 ? 26.445 8.405 -42.518 1.00 76.75 87 GLY A C 1
ATOM 698 O O . GLY A 1 87 ? 26.529 8.297 -41.298 1.00 76.75 87 GLY A O 1
ATOM 699 N N . ALA A 1 88 ? 25.415 9.041 -43.087 1.00 79.31 88 ALA A N 1
ATOM 700 C CA . ALA A 1 88 ? 24.335 9.649 -42.309 1.00 79.31 88 ALA A CA 1
ATOM 701 C C . ALA A 1 88 ? 23.441 8.582 -41.655 1.00 79.31 88 ALA A C 1
ATOM 703 O O . ALA A 1 88 ? 23.093 8.708 -40.483 1.00 79.31 88 ALA A O 1
ATOM 704 N N . LEU A 1 89 ? 23.136 7.500 -42.383 1.00 78.81 89 LEU A N 1
ATOM 705 C CA . LEU A 1 89 ? 22.380 6.355 -41.859 1.00 78.81 89 LEU A CA 1
ATOM 706 C C . LEU A 1 89 ? 23.136 5.638 -40.733 1.00 78.81 89 LEU A C 1
ATOM 708 O O . LEU A 1 89 ? 22.539 5.217 -39.744 1.00 78.81 89 LEU A O 1
ATOM 712 N N . GLN A 1 90 ? 24.459 5.541 -40.856 1.00 81.44 90 GLN A N 1
ATOM 713 C CA . GLN A 1 90 ? 25.308 4.930 -39.842 1.00 81.44 90 GLN A CA 1
ATOM 714 C C . GLN A 1 90 ? 25.411 5.797 -38.579 1.00 81.44 90 GLN A C 1
ATOM 716 O O . GLN A 1 90 ? 25.250 5.282 -37.473 1.00 81.44 90 GLN A O 1
ATOM 721 N N . HIS A 1 91 ? 25.570 7.116 -38.724 1.00 87.00 91 HIS A N 1
ATOM 722 C CA . HIS A 1 91 ? 25.522 8.042 -37.589 1.00 87.00 91 HIS A CA 1
ATOM 723 C C . HIS A 1 91 ? 24.160 8.059 -36.888 1.00 87.00 91 HIS A C 1
ATOM 725 O O . HIS A 1 91 ? 24.109 8.152 -35.661 1.00 87.00 91 HIS A O 1
ATOM 731 N N . GLU A 1 92 ? 23.060 7.961 -37.634 1.00 86.44 92 GLU A N 1
ATOM 732 C CA . GLU A 1 92 ? 21.719 7.879 -37.054 1.00 86.44 92 GLU A CA 1
ATOM 733 C C . GLU A 1 92 ? 21.534 6.577 -36.262 1.00 86.44 92 GLU A C 1
ATOM 735 O O . GLU A 1 92 ? 21.097 6.609 -35.111 1.00 86.44 92 GLU A O 1
ATOM 740 N N . ARG A 1 93 ? 21.985 5.439 -36.804 1.00 86.44 93 ARG A N 1
ATOM 741 C CA . ARG A 1 93 ? 21.997 4.161 -36.076 1.00 86.44 93 ARG A CA 1
ATOM 742 C C . ARG A 1 93 ? 22.823 4.239 -34.789 1.00 86.44 93 ARG A C 1
ATOM 744 O O . ARG A 1 93 ? 22.365 3.778 -33.745 1.00 86.44 93 ARG A O 1
ATOM 751 N N . GLU A 1 94 ? 24.010 4.842 -34.823 1.00 88.50 94 GLU A N 1
ATOM 752 C CA . GLU A 1 94 ? 24.834 5.038 -33.621 1.00 88.50 94 GLU A CA 1
ATOM 753 C C . GLU A 1 94 ? 24.142 5.926 -32.576 1.00 88.50 94 GLU A C 1
ATOM 755 O O . GLU A 1 94 ? 24.226 5.654 -31.375 1.00 88.50 94 GLU A O 1
ATOM 760 N N . ARG A 1 95 ? 23.436 6.982 -33.003 1.00 92.06 95 ARG A N 1
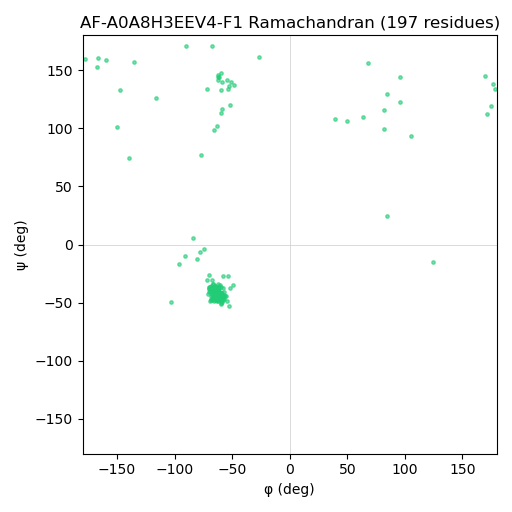ATOM 761 C CA . ARG A 1 95 ? 22.640 7.829 -32.099 1.00 92.06 95 ARG A CA 1
ATOM 762 C C . ARG A 1 95 ? 21.528 7.030 -31.431 1.00 92.06 95 ARG A C 1
ATOM 764 O O . ARG A 1 95 ? 21.375 7.127 -30.214 1.00 92.06 95 ARG A O 1
ATOM 771 N N . GLN A 1 96 ? 20.807 6.217 -32.198 1.00 92.62 96 GLN A N 1
ATOM 772 C CA . GLN A 1 96 ? 19.728 5.373 -31.687 1.00 92.62 96 GLN A CA 1
ATOM 773 C C . GLN A 1 96 ? 20.253 4.311 -30.711 1.00 92.62 96 GLN A C 1
ATOM 775 O O . GLN A 1 96 ? 19.709 4.168 -29.619 1.00 92.62 96 GLN A O 1
ATOM 780 N N . GLN A 1 97 ? 21.380 3.660 -31.015 1.00 91.31 97 GLN A N 1
ATOM 781 C CA . GLN A 1 97 ? 22.033 2.724 -30.089 1.00 91.31 97 GLN A CA 1
ATOM 782 C C . GLN A 1 97 ? 22.445 3.400 -28.774 1.00 91.31 97 GLN A C 1
ATOM 784 O O . GLN A 1 97 ? 22.211 2.861 -27.691 1.00 91.31 97 GLN A O 1
ATOM 789 N N . ARG A 1 98 ? 23.013 4.613 -28.835 1.00 93.44 98 ARG A N 1
ATOM 790 C CA . ARG A 1 98 ? 23.354 5.385 -27.627 1.00 93.44 98 ARG A CA 1
ATOM 791 C C . ARG A 1 98 ? 22.112 5.791 -26.834 1.00 93.44 98 ARG A C 1
ATOM 793 O O . ARG A 1 98 ? 22.167 5.789 -25.606 1.00 93.44 98 ARG A O 1
ATOM 800 N N . ALA A 1 99 ? 21.015 6.139 -27.504 1.00 94.31 99 ALA A N 1
ATOM 801 C CA . ALA A 1 99 ? 19.751 6.466 -26.851 1.00 94.31 99 ALA A CA 1
ATOM 802 C C . ALA A 1 99 ? 19.164 5.247 -26.120 1.00 94.31 99 ALA A C 1
ATOM 804 O O . ALA A 1 99 ? 18.813 5.357 -24.946 1.00 94.31 99 ALA A O 1
ATOM 805 N N . ILE A 1 100 ? 19.162 4.074 -26.763 1.00 94.62 100 ILE A N 1
ATOM 806 C CA . ILE A 1 100 ? 18.748 2.804 -26.146 1.00 94.62 100 ILE A CA 1
ATOM 807 C C . ILE A 1 100 ? 19.615 2.488 -24.923 1.00 94.62 100 ILE A C 1
ATOM 809 O O . ILE A 1 100 ? 19.085 2.187 -23.855 1.00 94.62 100 ILE A O 1
ATOM 813 N N . ALA A 1 101 ? 20.941 2.609 -25.040 1.00 93.62 101 ALA A N 1
ATOM 814 C CA . ALA A 1 101 ? 21.855 2.350 -23.929 1.00 93.62 101 ALA A CA 1
ATOM 815 C C . ALA A 1 101 ? 21.589 3.276 -22.729 1.00 93.62 101 ALA A C 1
ATOM 817 O O . ALA A 1 101 ? 21.545 2.811 -21.590 1.00 93.62 101 ALA A O 1
ATOM 818 N N . ARG A 1 102 ? 21.353 4.573 -22.972 1.00 95.56 102 ARG A N 1
ATOM 819 C CA . ARG A 1 102 ? 20.975 5.528 -21.917 1.00 95.56 102 ARG A CA 1
ATOM 820 C C . ARG A 1 102 ? 19.657 5.141 -21.256 1.00 95.56 102 ARG A C 1
ATOM 822 O O . ARG A 1 102 ? 19.600 5.075 -20.032 1.00 95.56 102 ARG A O 1
ATOM 829 N N . ARG A 1 103 ? 18.635 4.813 -22.051 1.00 95.31 103 ARG A N 1
ATOM 830 C CA . ARG A 1 103 ? 17.325 4.426 -21.523 1.00 95.31 103 ARG A CA 1
ATOM 831 C C . ARG A 1 103 ? 17.396 3.151 -20.681 1.00 95.31 103 ARG A C 1
ATOM 833 O O . ARG A 1 103 ? 16.783 3.094 -19.622 1.00 95.31 103 ARG A O 1
ATOM 840 N N . ARG A 1 104 ? 18.195 2.155 -21.083 1.00 93.38 104 ARG A N 1
ATOM 841 C CA . ARG A 1 104 ? 18.445 0.959 -20.258 1.00 93.38 104 ARG A CA 1
ATOM 842 C C . ARG A 1 104 ? 19.054 1.316 -18.906 1.00 93.38 104 ARG A C 1
ATOM 844 O O . ARG A 1 104 ? 18.618 0.777 -17.897 1.00 93.38 104 ARG A O 1
ATOM 851 N N . ILE A 1 105 ? 20.043 2.211 -18.870 1.00 92.94 105 ILE A N 1
ATOM 852 C CA . ILE A 1 105 ? 20.674 2.641 -17.612 1.00 92.94 105 ILE A CA 1
ATOM 853 C C . ILE A 1 105 ? 19.640 3.293 -16.687 1.00 92.94 105 ILE A C 1
ATOM 855 O O . ILE A 1 105 ? 19.598 2.955 -15.507 1.00 92.94 105 ILE A O 1
ATOM 859 N N . GLU A 1 106 ? 18.780 4.168 -17.213 1.00 91.94 106 GLU A N 1
ATOM 860 C CA . GLU A 1 106 ? 17.680 4.772 -16.445 1.00 91.94 106 GLU A CA 1
ATOM 861 C C . GLU A 1 106 ? 16.739 3.703 -15.873 1.00 91.94 106 GLU A C 1
ATOM 863 O O . GLU A 1 106 ? 16.431 3.713 -14.682 1.00 91.94 106 GLU A O 1
ATOM 868 N N . LEU A 1 107 ? 16.327 2.736 -16.697 1.00 91.56 107 LEU A N 1
ATOM 869 C CA . LEU A 1 107 ? 15.456 1.641 -16.270 1.00 91.56 107 LEU A CA 1
ATOM 870 C C . LEU A 1 107 ? 16.120 0.737 -15.223 1.00 91.56 107 LEU A C 1
ATOM 872 O O . LEU A 1 107 ? 15.458 0.323 -14.277 1.00 91.56 107 LEU A O 1
ATOM 876 N N . PHE A 1 108 ? 17.427 0.480 -15.324 1.00 90.12 108 PHE A N 1
ATOM 877 C CA . PHE A 1 108 ? 18.174 -0.257 -14.299 1.00 90.12 108 PHE A CA 1
ATOM 878 C C . PHE A 1 108 ? 18.298 0.515 -12.984 1.00 90.12 108 PHE A C 1
ATOM 880 O O . PHE A 1 108 ? 18.242 -0.092 -11.917 1.00 90.12 108 PHE A O 1
ATOM 887 N N . GLN A 1 109 ? 18.449 1.841 -13.036 1.00 87.62 109 GLN A N 1
ATOM 888 C CA . GLN A 1 109 ? 18.435 2.679 -11.834 1.00 87.62 109 GLN A CA 1
ATOM 889 C C . GLN A 1 109 ? 17.063 2.646 -11.157 1.00 87.62 109 GLN A C 1
ATOM 891 O O . GLN A 1 109 ? 16.986 2.508 -9.935 1.00 87.62 109 GLN A O 1
ATOM 896 N N . LEU A 1 110 ? 15.986 2.684 -11.945 1.00 85.19 110 LEU A N 1
ATOM 897 C CA . LEU A 1 110 ? 14.628 2.489 -11.444 1.00 85.19 110 LEU A CA 1
ATOM 898 C C . LEU A 1 110 ? 14.405 1.060 -10.925 1.00 85.19 110 LEU A C 1
ATOM 900 O O . LEU A 1 110 ? 13.720 0.880 -9.936 1.00 85.19 110 LEU A O 1
ATOM 904 N N . ALA A 1 111 ? 15.015 0.029 -11.500 1.00 85.44 111 ALA A N 1
ATOM 905 C CA . ALA A 1 111 ? 14.915 -1.343 -10.984 1.00 85.44 111 ALA A CA 1
ATOM 906 C C . ALA A 1 111 ? 15.911 -1.658 -9.845 1.00 85.44 111 ALA A C 1
ATOM 908 O O . ALA A 1 111 ? 16.048 -2.812 -9.433 1.00 85.44 111 ALA A O 1
ATOM 909 N N . SER A 1 112 ? 16.663 -0.660 -9.372 1.00 85.81 112 SER A N 1
ATOM 910 C CA . SER A 1 112 ? 17.837 -0.874 -8.525 1.00 85.81 112 SER A CA 1
ATOM 911 C C . SER A 1 112 ? 17.519 -1.433 -7.131 1.00 85.81 112 SER A C 1
ATOM 913 O O . SER A 1 112 ? 16.377 -1.486 -6.671 1.00 85.81 112 SER A O 1
ATOM 915 N N . LEU A 1 113 ? 18.586 -1.806 -6.414 1.00 69.12 113 LEU A N 1
ATOM 916 C CA . LEU A 1 113 ? 18.539 -2.282 -5.027 1.00 69.12 113 LEU A CA 1
ATOM 917 C C . LEU A 1 113 ? 17.820 -1.318 -4.072 1.00 69.12 113 LEU A C 1
ATOM 919 O O . LEU A 1 113 ? 17.25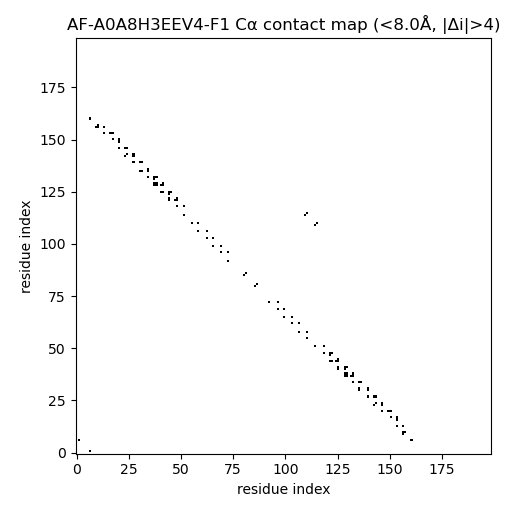8 -1.785 -3.086 1.00 69.12 113 LEU A O 1
ATOM 923 N N . ALA A 1 114 ? 17.803 -0.012 -4.363 1.00 67.56 114 ALA A N 1
ATOM 924 C CA . ALA A 1 114 ? 17.048 0.963 -3.579 1.00 67.56 114 ALA A CA 1
ATOM 925 C C . ALA A 1 114 ? 15.539 0.673 -3.639 1.00 67.56 114 ALA A C 1
ATOM 927 O O . ALA A 1 114 ? 14.906 0.533 -2.598 1.00 67.56 114 ALA A O 1
ATOM 928 N N . ASN A 1 115 ? 14.993 0.413 -4.831 1.00 81.44 115 ASN A N 1
ATOM 929 C CA . ASN A 1 115 ? 13.584 0.043 -4.986 1.00 81.44 115 ASN A CA 1
ATOM 930 C C . ASN A 1 115 ? 13.267 -1.337 -4.389 1.00 81.44 115 ASN A C 1
ATOM 932 O O . ASN A 1 115 ? 12.174 -1.559 -3.866 1.00 81.44 115 ASN A O 1
ATOM 936 N N . GLN A 1 116 ? 14.229 -2.266 -4.386 1.00 84.00 116 GLN A N 1
ATOM 937 C CA . GLN A 1 116 ? 14.063 -3.539 -3.674 1.00 84.00 116 GLN A CA 1
ATOM 938 C C . GLN A 1 116 ? 14.067 -3.368 -2.148 1.00 84.00 116 GLN A C 1
ATOM 940 O O . GLN A 1 116 ? 13.290 -4.032 -1.459 1.00 84.00 116 GLN A O 1
ATOM 945 N N . ALA A 1 117 ? 14.923 -2.498 -1.610 1.00 85.31 117 ALA A N 1
ATOM 946 C CA . ALA A 1 117 ? 14.958 -2.179 -0.186 1.00 85.31 117 ALA A CA 1
ATOM 947 C C . ALA A 1 117 ? 13.672 -1.464 0.256 1.00 85.31 117 ALA A C 1
ATOM 949 O O . ALA A 1 117 ? 13.093 -1.832 1.280 1.00 85.31 117 ALA A O 1
ATOM 950 N N . ASP A 1 118 ? 13.173 -0.532 -0.555 1.00 87.62 118 ASP A N 1
ATOM 951 C CA . ASP A 1 118 ? 11.900 0.152 -0.324 1.00 87.62 118 ASP A CA 1
ATOM 952 C C . ASP A 1 118 ? 10.730 -0.834 -0.332 1.00 87.62 118 ASP A C 1
ATOM 954 O O . ASP A 1 118 ? 9.890 -0.806 0.571 1.00 87.62 118 ASP A O 1
ATOM 958 N N . ARG A 1 119 ? 10.709 -1.782 -1.281 1.00 90.19 119 ARG A N 1
ATOM 959 C CA . ARG A 1 119 ? 9.712 -2.862 -1.306 1.00 90.19 119 ARG A CA 1
ATOM 960 C C . ARG A 1 119 ? 9.765 -3.706 -0.035 1.00 90.19 119 ARG A C 1
ATOM 962 O O . ARG A 1 119 ? 8.721 -3.943 0.566 1.00 90.19 119 ARG A O 1
ATOM 969 N N . ARG A 1 120 ? 10.952 -4.153 0.386 1.00 92.56 120 ARG A N 1
ATOM 970 C CA . ARG A 1 120 ? 11.108 -4.947 1.620 1.00 92.56 120 ARG A CA 1
ATOM 971 C C . ARG A 1 120 ? 10.622 -4.173 2.838 1.00 92.56 120 ARG A C 1
ATOM 973 O O . ARG A 1 120 ? 9.868 -4.713 3.634 1.00 92.56 120 ARG A O 1
ATOM 980 N N . THR A 1 121 ? 10.988 -2.899 2.940 1.00 92.19 121 THR A N 1
ATOM 981 C CA . THR A 1 121 ? 10.555 -2.023 4.035 1.00 92.19 121 THR A CA 1
ATOM 982 C C . THR A 1 121 ? 9.034 -1.874 4.054 1.00 92.19 121 THR A C 1
ATOM 984 O O . THR A 1 121 ? 8.409 -2.025 5.101 1.00 92.19 121 THR A O 1
ATOM 987 N N . ALA A 1 122 ? 8.413 -1.650 2.893 1.00 90.81 122 ALA A N 1
ATOM 988 C CA . ALA A 1 122 ? 6.961 -1.557 2.775 1.00 90.81 122 ALA A CA 1
ATOM 989 C C . ALA A 1 122 ? 6.247 -2.890 3.073 1.00 90.81 122 ALA A C 1
ATOM 991 O O . ALA A 1 122 ? 5.154 -2.869 3.633 1.00 90.81 122 ALA A O 1
ATOM 992 N N . GLN A 1 123 ? 6.848 -4.034 2.732 1.00 93.50 123 GLN A N 1
ATOM 993 C CA . GLN A 1 123 ? 6.329 -5.363 3.076 1.00 93.50 123 GLN A CA 1
ATOM 994 C C . GLN A 1 123 ? 6.391 -5.622 4.580 1.00 93.50 123 GLN A C 1
ATOM 996 O O . GLN A 1 123 ? 5.383 -6.019 5.156 1.00 93.50 123 GLN A O 1
ATOM 1001 N N . THR A 1 124 ? 7.530 -5.354 5.221 1.00 95.25 124 THR A N 1
ATOM 1002 C CA . THR A 1 124 ? 7.673 -5.504 6.673 1.00 95.25 124 THR A CA 1
ATOM 1003 C C . THR A 1 124 ? 6.662 -4.629 7.408 1.00 95.25 124 THR A C 1
ATOM 1005 O O . THR A 1 124 ? 5.902 -5.143 8.221 1.00 95.25 124 THR A O 1
ATOM 1008 N N . ALA A 1 125 ? 6.559 -3.346 7.045 1.00 91.38 125 ALA A N 1
ATOM 1009 C CA . ALA A 1 125 ? 5.595 -2.430 7.655 1.00 91.38 125 ALA A CA 1
ATOM 1010 C C . ALA A 1 125 ? 4.134 -2.872 7.444 1.00 91.38 125 ALA A C 1
ATOM 1012 O O . ALA A 1 125 ? 3.296 -2.709 8.330 1.00 91.38 125 ALA A O 1
ATOM 1013 N N . LEU A 1 126 ? 3.810 -3.452 6.282 1.00 94.25 126 LEU A N 1
ATOM 1014 C CA . LEU A 1 126 ? 2.479 -3.995 6.010 1.00 94.25 126 LEU A CA 1
ATOM 1015 C C . LEU A 1 126 ? 2.157 -5.194 6.910 1.00 94.25 126 LEU A C 1
ATOM 1017 O O . LEU A 1 126 ? 1.047 -5.277 7.433 1.00 94.25 126 LEU A O 1
ATOM 1021 N N . GLU A 1 127 ? 3.094 -6.127 7.064 1.00 94.19 127 GLU A N 1
ATOM 1022 C CA . GLU A 1 127 ? 2.892 -7.314 7.899 1.00 94.19 127 GLU A CA 1
ATOM 1023 C C . GLU A 1 127 ? 2.845 -6.962 9.389 1.00 94.19 127 GLU A C 1
ATOM 1025 O O . GLU A 1 127 ? 1.992 -7.483 10.103 1.00 94.19 127 GLU A O 1
ATOM 1030 N N . GLU A 1 128 ? 3.663 -6.011 9.844 1.00 94.69 128 GLU A N 1
ATOM 1031 C CA . GLU A 1 128 ? 3.578 -5.457 11.199 1.00 94.69 128 GLU A CA 1
ATOM 1032 C C . GLU A 1 128 ? 2.209 -4.814 11.453 1.00 94.69 128 GLU A C 1
ATOM 1034 O O . GLU A 1 128 ? 1.530 -5.172 12.415 1.00 94.69 128 GLU A O 1
ATOM 1039 N N . ALA A 1 129 ? 1.742 -3.941 10.553 1.00 92.56 129 ALA A N 1
ATOM 1040 C CA . ALA A 1 129 ? 0.443 -3.286 10.700 1.00 92.56 129 ALA A CA 1
ATOM 1041 C C . ALA A 1 129 ? -0.729 -4.285 10.686 1.00 92.56 129 ALA A C 1
ATOM 1043 O O . ALA A 1 129 ? -1.681 -4.130 11.449 1.00 92.56 129 ALA A O 1
ATOM 1044 N N . LYS A 1 130 ? -0.665 -5.342 9.862 1.00 93.19 130 LYS A N 1
ATOM 1045 C CA . LYS A 1 130 ? -1.652 -6.437 9.890 1.00 93.19 130 LYS A CA 1
ATOM 1046 C C . LYS A 1 130 ? -1.587 -7.242 11.187 1.00 93.19 130 LYS A C 1
ATOM 1048 O O . LYS A 1 130 ? -2.630 -7.642 11.701 1.00 93.19 130 LYS A O 1
ATOM 1053 N N . GLY A 1 131 ? -0.384 -7.501 11.699 1.00 92.25 131 GLY A N 1
ATOM 1054 C CA . GLY A 1 131 ? -0.173 -8.188 12.970 1.00 92.25 131 GLY A CA 1
ATOM 1055 C C . GLY A 1 131 ? -0.816 -7.428 14.126 1.00 92.25 131 GLY A C 1
ATOM 1056 O O . GLY A 1 131 ? -1.638 -7.991 14.848 1.00 92.25 131 GLY A O 1
ATOM 1057 N N . GLU A 1 132 ? -0.525 -6.133 14.233 1.00 92.69 132 GLU A N 1
ATOM 1058 C CA . GLU A 1 132 ? -1.122 -5.235 15.229 1.00 92.69 132 GLU A CA 1
ATOM 1059 C C . GLU A 1 132 ? -2.645 -5.150 15.086 1.00 92.69 132 GLU A C 1
ATOM 1061 O O . GLU A 1 132 ? -3.376 -5.216 16.076 1.00 92.69 132 GLU A O 1
ATOM 1066 N N . LEU A 1 133 ? -3.150 -5.081 13.851 1.00 90.88 133 LEU A N 1
ATOM 1067 C CA . LEU A 1 133 ? -4.585 -5.082 13.584 1.00 90.88 133 LEU A CA 1
ATOM 1068 C C . LEU A 1 133 ? -5.263 -6.366 14.084 1.00 90.88 133 LEU A C 1
ATOM 1070 O O . LEU A 1 133 ? -6.325 -6.299 14.702 1.00 90.88 133 LEU A O 1
ATOM 1074 N N . ASN A 1 134 ? -4.647 -7.528 13.859 1.00 89.88 134 ASN A N 1
ATOM 1075 C CA . ASN A 1 134 ? -5.169 -8.812 14.328 1.00 89.88 134 ASN A CA 1
ATOM 1076 C C . ASN A 1 134 ? -5.191 -8.896 15.859 1.00 89.88 134 ASN A C 1
ATOM 1078 O O . ASN A 1 134 ? -6.179 -9.360 16.433 1.00 89.88 134 ASN A O 1
ATOM 1082 N N . VAL A 1 135 ? -4.134 -8.418 16.523 1.00 91.00 135 VAL A N 1
ATOM 1083 C CA . VAL A 1 135 ? -4.066 -8.360 17.992 1.00 91.00 135 VAL A CA 1
ATOM 1084 C C . VAL A 1 135 ? -5.147 -7.429 18.542 1.00 91.00 135 VAL A C 1
ATOM 1086 O O . VAL A 1 135 ? -5.903 -7.818 19.435 1.00 91.00 135 VAL A O 1
ATOM 1089 N N . LEU A 1 136 ? -5.273 -6.223 17.979 1.00 89.50 136 LEU A N 1
ATOM 1090 C CA . LEU A 1 136 ? -6.281 -5.249 18.394 1.00 89.50 136 LEU A CA 1
ATOM 1091 C C . LEU A 1 136 ? -7.697 -5.777 18.196 1.00 89.50 136 LEU A C 1
ATOM 1093 O O . LEU A 1 136 ? -8.494 -5.696 19.127 1.00 89.50 136 LEU A O 1
ATOM 1097 N N . SER A 1 137 ? -7.979 -6.370 17.037 1.00 86.50 137 SER A N 1
ATOM 1098 C CA . SER A 1 137 ? -9.254 -7.017 16.727 1.00 86.50 137 SER A CA 1
ATOM 1099 C C . SER A 1 137 ? -9.624 -8.049 17.799 1.00 86.50 137 SER A C 1
ATOM 1101 O O . SER A 1 137 ? -10.674 -7.933 18.435 1.00 86.50 137 SER A O 1
ATOM 1103 N N . GLY A 1 138 ? -8.722 -8.988 18.110 1.00 86.62 138 GLY A N 1
ATOM 1104 C CA . GLY A 1 138 ? -8.947 -9.978 19.170 1.00 86.62 138 GLY A CA 1
ATOM 1105 C C . GLY A 1 138 ? -9.174 -9.352 20.553 1.00 86.62 138 GLY A C 1
ATOM 1106 O O . GLY A 1 138 ? -10.022 -9.818 21.312 1.00 86.62 138 GLY A O 1
ATOM 1107 N N . SER A 1 139 ? -8.470 -8.258 20.859 1.00 85.94 139 SER A N 1
ATOM 1108 C CA . SER A 1 139 ? -8.583 -7.533 22.133 1.00 85.94 139 SER A CA 1
ATOM 1109 C C . SER A 1 139 ? -9.817 -6.625 22.260 1.00 85.94 139 SER A C 1
ATOM 1111 O O . SER A 1 139 ? -10.028 -6.046 23.326 1.00 85.94 139 SER A O 1
ATOM 1113 N N . ILE A 1 140 ? -10.595 -6.463 21.185 1.00 86.00 140 ILE A N 1
ATOM 1114 C CA . ILE A 1 140 ? -11.829 -5.667 21.147 1.00 86.00 140 ILE A CA 1
ATOM 1115 C C . ILE A 1 140 ? -13.054 -6.582 21.180 1.00 86.00 140 ILE A C 1
ATOM 1117 O O . ILE A 1 140 ? -13.944 -6.361 21.994 1.00 86.00 140 ILE A O 1
ATOM 1121 N N . TYR A 1 141 ? -13.099 -7.616 20.331 1.00 81.75 141 TYR A N 1
ATOM 1122 C CA . TYR A 1 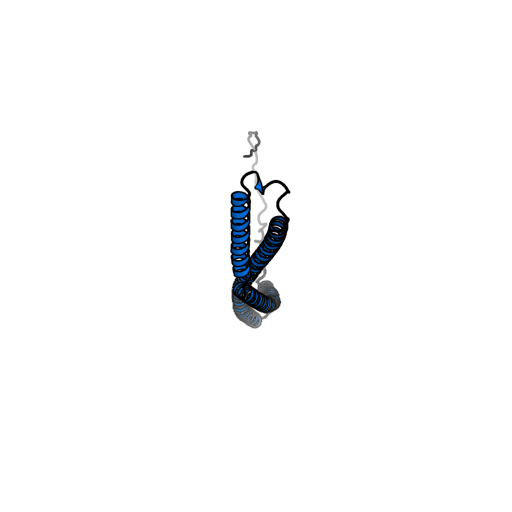141 ? -14.324 -8.396 20.115 1.00 81.75 141 TYR A CA 1
ATOM 1123 C C . TYR A 1 141 ? -14.838 -9.113 21.367 1.00 81.75 141 TYR A C 1
ATOM 1125 O O . TYR A 1 141 ? -16.032 -9.053 21.651 1.00 81.75 141 TYR A O 1
ATOM 1133 N N . ALA A 1 142 ? -13.963 -9.794 22.114 1.00 82.56 142 ALA A N 1
ATOM 1134 C CA . ALA A 1 142 ? -14.388 -10.519 23.311 1.00 82.56 142 ALA A CA 1
ATOM 1135 C C . ALA A 1 142 ? -14.823 -9.570 24.450 1.00 82.56 142 ALA A C 1
ATOM 1137 O O . ALA A 1 142 ? -15.935 -9.742 24.947 1.00 82.56 142 ALA A O 1
ATOM 1138 N N . PRO A 1 143 ? -14.046 -8.524 24.804 1.00 84.75 143 PRO A N 1
ATOM 1139 C CA . PRO A 1 143 ? -14.477 -7.553 25.811 1.00 84.75 143 PRO A CA 1
ATOM 1140 C C . PRO A 1 143 ? -15.741 -6.783 25.425 1.00 84.75 143 PRO A C 1
ATOM 1142 O O . PRO A 1 143 ? -16.548 -6.451 26.282 1.00 84.75 143 PRO A O 1
ATOM 1145 N N . GLU A 1 144 ? -15.949 -6.491 24.140 1.00 85.25 144 GLU A N 1
ATOM 1146 C CA . GLU A 1 144 ? -17.145 -5.771 23.700 1.00 85.25 144 GLU A CA 1
ATOM 1147 C C . GLU A 1 144 ? -18.428 -6.589 23.884 1.00 85.25 144 GLU A C 1
ATOM 1149 O O . GLU A 1 144 ? -19.452 -6.036 24.284 1.00 85.25 144 GLU A O 1
ATOM 1154 N N . LEU A 1 145 ? -18.374 -7.901 23.645 1.00 84.75 145 LEU A N 1
ATOM 1155 C CA . LEU A 1 145 ? -19.495 -8.797 23.935 1.00 84.75 145 LEU A CA 1
ATOM 1156 C C . LEU A 1 145 ? -19.809 -8.827 25.433 1.00 84.75 145 LEU A C 1
ATOM 1158 O O . LEU A 1 145 ? -20.974 -8.702 25.805 1.00 84.75 145 LEU A O 1
ATOM 1162 N N . GLU A 1 146 ? -18.775 -8.924 26.269 1.00 86.62 146 GLU A N 1
ATOM 1163 C CA . GLU A 1 146 ? -18.909 -8.918 27.728 1.00 86.62 146 GLU A CA 1
ATOM 1164 C C . GLU A 1 146 ? -19.559 -7.618 28.219 1.00 86.62 146 GLU A C 1
ATOM 1166 O O . GLU A 1 146 ? -20.561 -7.665 28.927 1.00 86.62 146 GLU A O 1
ATOM 1171 N N . VAL A 1 147 ? -19.101 -6.459 27.730 1.00 87.44 147 VAL A N 1
ATOM 1172 C CA . VAL A 1 147 ? -19.699 -5.155 28.061 1.00 87.44 147 VAL A CA 1
ATOM 1173 C C . VAL A 1 147 ? -21.179 -5.090 27.670 1.00 87.44 147 VAL A C 1
ATOM 1175 O O . VAL A 1 147 ? -22.011 -4.586 28.429 1.00 87.44 147 VAL A O 1
ATOM 1178 N N . VAL A 1 148 ? -21.546 -5.610 26.495 1.00 87.00 148 VAL A N 1
ATOM 1179 C CA . VAL A 1 14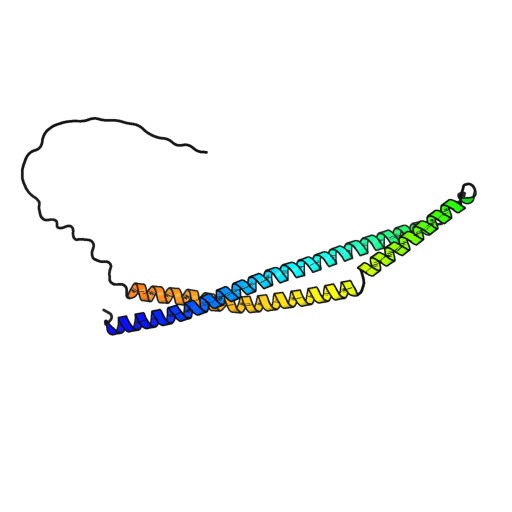8 ? -22.945 -5.629 26.031 1.00 87.00 148 VAL A CA 1
ATOM 1180 C C . VAL A 1 148 ? -23.817 -6.535 26.906 1.00 87.00 148 VAL A C 1
ATOM 1182 O O . VAL A 1 148 ? -24.957 -6.177 27.222 1.00 87.00 148 VAL A O 1
ATOM 1185 N N . GLU A 1 149 ? -23.313 -7.702 27.300 1.00 89.62 149 GLU A N 1
ATOM 1186 C CA . GLU A 1 149 ? -24.020 -8.628 28.189 1.00 89.62 149 GLU A CA 1
ATOM 1187 C C . GLU A 1 149 ? -24.181 -8.042 29.596 1.00 89.62 149 GLU A C 1
ATOM 1189 O O . GLU A 1 149 ? -25.298 -8.004 30.124 1.00 89.62 149 GLU A O 1
ATOM 1194 N N . SER A 1 150 ? -23.109 -7.478 30.148 1.00 86.31 150 SER A N 1
ATOM 1195 C CA . SER A 1 150 ? -23.091 -6.768 31.424 1.00 86.31 150 SER A CA 1
ATOM 1196 C C . SER A 1 150 ? -24.095 -5.613 31.471 1.00 86.31 150 SER A C 1
ATOM 1198 O O . SER A 1 150 ? -24.846 -5.470 32.439 1.00 86.31 150 SER A O 1
ATOM 1200 N N . GLN A 1 151 ? -24.176 -4.800 30.413 1.00 87.94 151 GLN A N 1
ATOM 1201 C CA . GLN A 1 151 ? -25.147 -3.704 30.327 1.00 87.94 151 GLN A CA 1
ATOM 1202 C C . GLN A 1 151 ? -26.598 -4.203 30.311 1.00 87.94 151 GLN A C 1
ATOM 1204 O O . GLN A 1 151 ? -27.465 -3.592 30.943 1.00 87.94 151 GLN A O 1
ATOM 1209 N N . ARG A 1 152 ? -26.884 -5.325 29.633 1.00 88.00 152 ARG A N 1
ATOM 1210 C CA . ARG A 1 152 ? -28.225 -5.936 29.661 1.00 88.00 152 ARG A CA 1
ATOM 1211 C C . ARG A 1 152 ? -28.604 -6.402 31.060 1.00 88.00 152 ARG A C 1
ATOM 1213 O O . ARG A 1 152 ? -29.758 -6.231 31.451 1.00 88.00 152 ARG A O 1
ATOM 1220 N N . GLU A 1 153 ? -27.660 -6.974 31.799 1.00 86.06 153 GLU A N 1
ATOM 1221 C CA . GLU A 1 153 ? -27.909 -7.445 33.160 1.00 86.06 153 GLU A CA 1
ATOM 1222 C C . GLU A 1 153 ? -28.156 -6.280 34.127 1.00 86.06 153 GLU A C 1
ATOM 1224 O O . GLU A 1 153 ? -29.153 -6.282 34.848 1.00 86.06 153 GLU A O 1
ATOM 1229 N N . ILE A 1 154 ? -27.353 -5.212 34.053 1.00 85.38 154 ILE A N 1
ATOM 1230 C CA . ILE A 1 154 ? -27.598 -3.973 34.811 1.00 85.38 154 ILE A CA 1
ATOM 1231 C C . ILE A 1 154 ? -29.008 -3.428 34.523 1.00 85.38 154 ILE A C 1
ATOM 1233 O O . ILE A 1 154 ? -29.746 -3.069 35.444 1.00 85.38 154 ILE A O 1
ATOM 1237 N N . GLN A 1 155 ? -29.423 -3.403 33.252 1.00 85.62 155 GLN A N 1
ATOM 1238 C CA . GLN A 1 155 ? -30.749 -2.920 32.864 1.00 85.62 155 GLN A CA 1
ATOM 1239 C C . GLN A 1 155 ? -31.879 -3.785 33.449 1.00 85.62 155 GLN A C 1
ATOM 1241 O O . GLN A 1 155 ? -32.907 -3.245 33.865 1.00 85.62 155 GLN A O 1
ATOM 1246 N N . ARG A 1 156 ? -31.698 -5.112 33.516 1.00 85.81 156 ARG A N 1
ATOM 1247 C CA . ARG A 1 156 ? -32.656 -6.018 34.173 1.00 85.81 156 ARG A CA 1
ATOM 1248 C C . ARG A 1 156 ? -32.791 -5.708 35.657 1.00 85.81 156 ARG A C 1
ATOM 1250 O O . ARG A 1 156 ? -33.918 -5.567 36.120 1.00 85.81 156 ARG A O 1
ATOM 1257 N N . ILE A 1 157 ? -31.675 -5.519 36.362 1.00 84.38 157 ILE A N 1
ATOM 1258 C CA . ILE A 1 157 ? -31.660 -5.178 37.792 1.00 84.38 157 ILE A CA 1
ATOM 1259 C C . ILE A 1 157 ? -32.433 -3.876 38.038 1.00 84.38 157 ILE A C 1
ATOM 1261 O O . ILE A 1 157 ? -33.294 -3.815 38.915 1.00 84.38 157 ILE A O 1
ATOM 1265 N N . PHE A 1 158 ? -32.202 -2.837 37.231 1.00 82.44 158 PHE A N 1
ATOM 1266 C CA . PHE A 1 158 ? -32.955 -1.587 37.361 1.00 82.44 158 PHE A CA 1
ATOM 1267 C C . PHE A 1 158 ? -34.456 -1.761 37.101 1.00 82.44 158 PHE A C 1
ATOM 1269 O O . PHE A 1 158 ? -35.263 -1.195 37.839 1.00 82.44 158 PHE A O 1
ATOM 1276 N N . ASN A 1 159 ? -34.837 -2.557 36.100 1.00 83.69 159 ASN A N 1
ATOM 1277 C CA . ASN A 1 159 ? -36.240 -2.806 35.763 1.00 83.69 159 ASN A CA 1
ATOM 1278 C C . ASN A 1 159 ? -36.961 -3.659 36.821 1.00 83.69 159 ASN A C 1
ATOM 1280 O O . ASN A 1 159 ? -38.128 -3.413 37.107 1.00 83.69 159 ASN A O 1
ATOM 1284 N N . GLU A 1 160 ? -36.280 -4.636 37.421 1.00 82.62 160 GLU A N 1
ATOM 1285 C CA . GLU A 1 160 ? -36.835 -5.500 38.472 1.00 82.62 160 GLU A CA 1
ATOM 1286 C C . GLU A 1 160 ? -37.023 -4.748 39.798 1.00 82.62 160 GLU A C 1
ATOM 1288 O O . GLU A 1 160 ? -37.941 -5.021 40.573 1.00 82.62 160 GLU A O 1
ATOM 1293 N N . ILE A 1 161 ? -36.165 -3.759 40.051 1.00 78.38 161 ILE A N 1
ATOM 1294 C CA . ILE A 1 161 ? -36.175 -2.938 41.264 1.00 78.38 161 ILE A CA 1
ATOM 1295 C C . ILE A 1 161 ? -37.042 -1.673 41.097 1.00 78.38 161 ILE A C 1
ATOM 1297 O O . ILE A 1 161 ? -37.313 -0.961 42.081 1.00 78.38 161 ILE A O 1
ATOM 1301 N N . ALA A 1 162 ? -37.484 -1.367 39.875 1.00 69.38 162 ALA A N 1
ATOM 1302 C CA . ALA A 1 162 ? -38.354 -0.235 39.598 1.00 69.38 162 ALA A CA 1
ATOM 1303 C C . ALA A 1 162 ? -39.672 -0.375 40.387 1.00 69.38 162 ALA A C 1
ATOM 1305 O O . ALA A 1 162 ? -40.263 -1.457 40.422 1.00 69.38 162 ALA A O 1
ATOM 1306 N N . PRO A 1 163 ? -40.143 0.689 41.067 1.00 64.75 163 PRO A N 1
ATOM 1307 C CA . PRO A 1 163 ? -41.462 0.646 41.685 1.00 64.75 163 PRO A CA 1
ATOM 1308 C C . PRO A 1 163 ? -42.523 0.403 40.596 1.00 64.75 163 PRO A C 1
ATOM 1310 O O . PRO A 1 163 ? -42.332 0.867 39.467 1.00 64.75 163 PRO A O 1
ATOM 1313 N N . PRO A 1 164 ? -43.632 -0.301 40.906 1.00 61.94 164 PRO A N 1
ATOM 1314 C CA . PRO A 1 164 ? -44.713 -0.457 39.945 1.00 61.94 164 PRO A CA 1
ATOM 1315 C C . PRO A 1 164 ? -45.153 0.933 39.470 1.00 61.94 164 PRO A C 1
ATOM 1317 O O . PRO A 1 164 ? -45.166 1.868 40.284 1.00 61.94 164 PRO A O 1
ATOM 1320 N N . PRO A 1 165 ? -45.483 1.093 38.175 1.00 65.06 165 PRO A N 1
ATOM 1321 C CA . PRO A 1 165 ? -46.009 2.355 37.684 1.00 65.06 165 PRO A CA 1
ATOM 1322 C C . PRO A 1 165 ? -47.183 2.776 38.579 1.00 65.06 165 PRO A C 1
ATOM 1324 O O . PRO A 1 165 ? -47.944 1.904 39.019 1.00 65.06 165 PRO A O 1
ATOM 1327 N N . PRO A 1 166 ? -47.312 4.076 38.905 1.00 67.50 166 PRO A N 1
ATOM 1328 C CA . PRO A 1 166 ? -48.418 4.535 39.728 1.00 67.50 166 PRO A CA 1
ATOM 1329 C C . PRO A 1 166 ? -49.731 4.039 39.105 1.00 67.50 166 PRO A C 1
ATOM 1331 O O . PRO A 1 166 ? -49.859 4.076 37.875 1.00 67.50 166 PRO A O 1
ATOM 1334 N N . PRO A 1 167 ? -50.680 3.528 39.914 1.00 69.00 167 PRO A N 1
ATOM 1335 C CA . PRO A 1 167 ? -51.960 3.085 39.388 1.00 69.00 167 PRO A CA 1
ATOM 1336 C C . PRO A 1 167 ? -52.575 4.232 38.588 1.00 69.00 167 PRO A C 1
ATOM 1338 O O . PRO A 1 167 ? -52.552 5.382 39.038 1.00 69.00 167 PRO A O 1
ATOM 1341 N N . ALA A 1 168 ? -53.077 3.921 37.388 1.00 65.25 168 ALA A N 1
ATOM 1342 C CA . ALA A 1 168 ? -53.814 4.888 36.586 1.00 65.25 168 ALA A CA 1
ATOM 1343 C C . ALA A 1 168 ? -54.874 5.550 37.483 1.00 65.25 168 ALA A C 1
ATOM 1345 O O . ALA A 1 168 ? -55.481 4.838 38.293 1.00 65.25 168 ALA A O 1
ATOM 1346 N N . PRO A 1 169 ? -55.065 6.882 37.403 1.00 63.50 169 PRO A N 1
ATOM 1347 C CA . PRO A 1 169 ? -56.020 7.570 38.256 1.00 63.50 169 PRO A CA 1
ATOM 1348 C C . PRO A 1 169 ? -57.363 6.853 38.145 1.00 63.50 169 PRO A C 1
ATOM 1350 O O . PRO A 1 169 ? -57.902 6.700 37.047 1.00 63.50 169 PRO A O 1
ATOM 1353 N N . ALA A 1 170 ? -57.855 6.348 39.278 1.00 52.44 170 ALA A N 1
ATOM 1354 C CA . ALA A 1 170 ? -59.167 5.738 39.338 1.00 52.44 170 ALA A CA 1
ATOM 1355 C C . ALA A 1 170 ? -60.161 6.806 38.887 1.00 52.44 170 ALA A C 1
ATOM 1357 O O . ALA A 1 170 ? -60.267 7.866 39.503 1.00 52.44 170 ALA A O 1
ATOM 1358 N N . VAL A 1 171 ? -60.842 6.550 37.774 1.00 54.38 171 VAL A N 1
ATOM 1359 C CA . VAL A 1 171 ? -61.984 7.360 37.375 1.00 54.38 171 VAL A CA 1
ATOM 1360 C C . VAL A 1 171 ? -63.023 7.160 38.477 1.00 54.38 171 VAL A C 1
ATOM 1362 O O . VAL A 1 171 ? -63.633 6.095 38.563 1.00 54.38 171 VAL A O 1
ATOM 1365 N N . SER A 1 172 ? -63.162 8.135 39.377 1.00 42.03 172 SER A N 1
ATOM 1366 C CA . SER A 1 172 ? -64.237 8.141 40.367 1.00 42.03 172 SER A CA 1
ATOM 1367 C C . SER A 1 172 ? -65.558 8.306 39.626 1.00 42.03 172 SER A C 1
ATOM 1369 O O . SER A 1 172 ? -65.940 9.408 39.244 1.00 42.03 172 SER A O 1
ATOM 1371 N N . LEU A 1 173 ? -66.243 7.188 39.396 1.00 46.44 173 LEU A N 1
ATOM 1372 C CA . LEU A 1 173 ? -67.655 7.151 39.029 1.00 46.44 173 LEU A CA 1
ATOM 1373 C C . LEU A 1 173 ? -68.497 7.403 40.288 1.00 46.44 173 LEU A C 1
ATOM 1375 O O . LEU A 1 173 ? -69.039 6.480 40.885 1.00 46.44 173 LEU A O 1
ATOM 1379 N N . THR A 1 174 ? -68.561 8.666 40.686 1.00 41.25 174 THR A N 1
ATOM 1380 C CA . THR A 1 174 ? -69.583 9.278 41.552 1.00 41.25 174 THR A CA 1
ATOM 1381 C C . THR A 1 174 ? -69.627 10.726 41.060 1.00 41.25 174 THR A C 1
ATOM 1383 O O . THR A 1 174 ? -68.644 11.438 41.231 1.00 41.25 174 THR A O 1
ATOM 1386 N N . ASP A 1 175 ? -70.584 11.165 40.246 1.00 41.41 175 ASP A N 1
ATOM 1387 C CA . ASP A 1 175 ? -72.026 11.052 40.434 1.00 41.41 175 ASP A CA 1
ATOM 1388 C C . ASP A 1 175 ? -72.776 10.913 39.090 1.00 41.41 175 ASP A C 1
ATOM 1390 O O . ASP A 1 175 ? -72.568 11.686 38.157 1.00 41.41 175 ASP A O 1
ATOM 1394 N N . ALA A 1 176 ? -73.693 9.952 39.007 1.00 45.38 176 ALA A N 1
ATOM 1395 C CA . ALA A 1 176 ? -74.922 10.057 38.212 1.00 45.38 176 ALA A CA 1
ATOM 1396 C C . ALA A 1 176 ? -76.037 10.003 39.266 1.00 45.38 176 ALA A C 1
ATOM 1398 O O . ALA A 1 176 ? -75.977 9.137 40.135 1.00 45.38 176 ALA A O 1
ATOM 1399 N N . GLN A 1 177 ? -76.994 10.914 39.393 1.00 36.75 177 GLN A N 1
ATOM 1400 C CA . GLN A 1 177 ? -77.906 11.619 38.481 1.00 36.75 177 GLN A CA 1
ATOM 1401 C C . GLN A 1 177 ? -78.497 12.773 39.340 1.00 36.75 177 GLN A C 1
ATOM 1403 O O . GLN A 1 177 ? -78.401 12.705 40.562 1.00 36.75 177 GLN A O 1
ATOM 1408 N N . GLU A 1 178 ? -79.070 13.881 38.880 1.00 39.38 178 GLU A N 1
ATOM 1409 C CA . GLU A 1 178 ? -80.161 14.136 37.924 1.00 39.38 178 GLU A CA 1
ATOM 1410 C C . GLU A 1 178 ? -80.322 15.687 37.973 1.00 39.38 178 GLU A C 1
ATOM 1412 O O . GLU A 1 178 ? -80.077 16.286 39.017 1.00 39.38 178 GLU A O 1
ATOM 1417 N N . ASP A 1 179 ? -80.520 16.446 36.892 1.00 34.09 179 ASP A N 1
ATOM 1418 C CA . ASP A 1 179 ? -81.863 16.833 36.451 1.00 34.09 179 ASP A CA 1
ATOM 1419 C C . ASP A 1 179 ? -81.812 17.753 35.207 1.00 34.09 179 ASP A C 1
ATOM 1421 O O . ASP A 1 179 ? -81.061 18.724 35.137 1.00 34.09 179 ASP A O 1
ATOM 1425 N N . THR A 1 180 ? -82.669 17.421 34.239 1.00 41.50 180 THR A N 1
ATOM 1426 C CA . THR A 1 180 ? -83.483 18.304 33.375 1.00 41.50 180 THR A CA 1
ATOM 1427 C C . THR A 1 180 ? -82.891 19.618 32.824 1.00 41.50 180 THR A C 1
ATOM 1429 O O . THR A 1 180 ? -82.860 20.637 33.505 1.00 41.50 180 THR A O 1
ATOM 1432 N N . ASN A 1 181 ? -82.596 19.662 31.520 1.00 32.97 181 ASN A N 1
ATOM 1433 C CA . ASN A 1 181 ? -83.434 20.317 30.492 1.00 32.97 181 ASN A CA 1
ATOM 1434 C C . ASN A 1 181 ? -82.682 20.345 29.155 1.00 32.97 181 ASN A C 1
ATOM 1436 O O . ASN A 1 181 ? -81.686 21.046 28.992 1.00 32.97 181 ASN A O 1
ATOM 1440 N N . GLY A 1 182 ? -83.186 19.578 28.190 1.00 34.00 182 GLY A N 1
ATOM 1441 C CA . GLY A 1 182 ? -82.767 19.664 26.799 1.00 34.00 182 GLY A CA 1
ATOM 1442 C C . GLY A 1 182 ? -83.610 20.656 25.997 1.00 34.00 182 GLY A C 1
ATOM 1443 O O . GLY A 1 182 ? -84.702 21.052 26.411 1.00 34.00 182 GLY A O 1
ATOM 1444 N N . THR A 1 183 ? -83.123 20.897 24.775 1.00 32.31 183 THR A N 1
ATOM 1445 C CA . THR A 1 183 ? -83.698 21.628 23.621 1.00 32.31 183 THR A CA 1
ATOM 1446 C C . THR A 1 183 ? -83.486 23.156 23.642 1.00 32.31 183 THR A C 1
ATOM 1448 O O . THR A 1 183 ? -83.767 23.801 24.638 1.00 32.31 183 THR A O 1
ATOM 1451 N N . VAL A 1 184 ? -82.996 23.837 22.592 1.00 35.62 184 VAL A N 1
ATOM 1452 C CA . VAL A 1 184 ? -82.930 23.551 21.139 1.00 35.62 184 VAL A CA 1
ATOM 1453 C C . VAL A 1 184 ? -81.836 24.420 20.468 1.00 35.62 184 VAL A C 1
ATOM 1455 O O . VAL A 1 184 ? -81.613 25.547 20.907 1.00 35.62 184 VAL A O 1
ATOM 1458 N N . SER A 1 185 ? -81.368 23.962 19.295 1.00 37.81 185 SER A N 1
ATOM 1459 C CA . SER A 1 185 ? -80.920 24.733 18.102 1.00 37.81 185 SER A CA 1
ATOM 1460 C C . SER A 1 185 ? -79.418 24.989 17.985 1.00 37.81 185 SER A C 1
ATOM 1462 O O . SER A 1 185 ? -78.778 25.319 18.972 1.00 37.81 185 SER A O 1
ATOM 1464 N N . ASN A 1 186 ? -78.776 24.992 16.818 1.00 30.80 186 ASN A N 1
ATOM 1465 C CA . ASN A 1 186 ? -79.018 24.516 15.449 1.00 30.80 186 ASN A CA 1
ATOM 1466 C C . ASN A 1 186 ? -77.634 24.619 14.748 1.00 30.80 186 ASN A C 1
ATOM 1468 O O . ASN A 1 186 ? -76.816 25.443 15.149 1.00 30.80 186 ASN A O 1
ATOM 1472 N N . GLU A 1 187 ? -77.415 23.781 13.734 1.00 37.97 187 GLU A N 1
ATOM 1473 C CA . GLU A 1 187 ? -76.405 23.785 12.640 1.00 37.97 187 GLU A CA 1
ATOM 1474 C C . GLU A 1 187 ? -75.814 25.150 12.183 1.00 37.97 187 GLU A C 1
ATOM 1476 O O . GLU A 1 187 ? -76.450 26.177 12.436 1.00 37.97 187 GLU A O 1
ATOM 1481 N N . PRO A 1 188 ? -74.645 25.220 11.480 1.00 46.81 188 PRO A N 1
ATOM 1482 C CA . PRO A 1 188 ? -74.276 24.440 10.266 1.00 46.81 188 PRO A CA 1
ATOM 1483 C C . PRO A 1 188 ? -72.844 23.839 10.276 1.00 46.81 188 PRO A C 1
ATOM 1485 O O . PRO A 1 188 ? -72.023 24.225 11.099 1.00 46.81 188 PRO A O 1
ATOM 1488 N N . ASP A 1 189 ? -72.469 22.779 9.547 1.00 43.00 189 ASP A N 1
ATOM 1489 C CA . ASP A 1 189 ? -72.580 22.369 8.125 1.00 43.00 189 ASP A CA 1
ATOM 1490 C C . ASP A 1 189 ? -71.300 22.711 7.312 1.00 43.00 189 ASP A C 1
ATOM 1492 O O . ASP A 1 189 ? -70.936 23.881 7.207 1.00 43.00 189 ASP A O 1
ATOM 1496 N N . LYS A 1 190 ? -70.696 21.661 6.707 1.00 41.69 190 LYS A N 1
ATOM 1497 C CA . LYS A 1 190 ? -69.795 21.636 5.515 1.00 41.69 190 LYS A CA 1
ATOM 1498 C C . LYS A 1 190 ? -68.390 22.262 5.628 1.00 41.69 190 LYS A C 1
ATOM 1500 O O . LYS A 1 190 ? -68.166 23.168 6.411 1.00 41.69 190 LYS A O 1
ATOM 1505 N N . GLU A 1 191 ? -67.356 21.924 4.855 1.00 37.59 191 GLU A N 1
ATOM 1506 C CA . GLU A 1 191 ? -66.963 20.921 3.841 1.00 37.59 191 GLU A CA 1
ATOM 1507 C C . GLU A 1 191 ? -65.489 21.267 3.507 1.00 37.59 191 GLU A C 1
ATOM 1509 O O . GLU A 1 191 ? -65.085 22.420 3.668 1.00 37.59 191 GLU A O 1
ATOM 1514 N N . GLY A 1 192 ? -64.727 20.317 2.954 1.00 38.88 192 GLY A N 1
ATOM 1515 C CA . GLY A 1 192 ? -63.545 20.594 2.120 1.00 38.88 192 GLY A CA 1
ATOM 1516 C C . GLY A 1 192 ? -62.207 20.333 2.819 1.00 38.88 192 GLY A C 1
ATOM 1517 O O . GLY A 1 192 ? -61.756 21.132 3.632 1.00 38.88 192 GLY A O 1
ATOM 1518 N N . ASP A 1 193 ? -61.620 19.144 2.685 1.00 39.16 193 ASP A N 1
ATOM 1519 C CA . ASP A 1 193 ? -60.830 18.658 1.532 1.00 39.16 193 ASP A CA 1
ATOM 1520 C C . ASP A 1 193 ? -59.538 19.475 1.314 1.00 39.16 193 ASP A C 1
ATOM 1522 O O . ASP A 1 193 ? -59.579 20.678 1.085 1.00 39.16 193 ASP A O 1
ATOM 1526 N N . ASN A 1 194 ? -58.363 18.884 1.582 1.00 41.38 194 ASN A N 1
ATOM 1527 C CA . ASN A 1 194 ? -57.551 18.088 0.632 1.00 41.38 194 ASN A CA 1
ATOM 1528 C C . ASN A 1 194 ? -56.710 19.046 -0.245 1.00 41.38 194 ASN A C 1
ATOM 1530 O O . ASN A 1 194 ? -57.249 19.955 -0.857 1.00 41.38 194 ASN A O 1
ATOM 1534 N N . GLU A 1 195 ? -55.378 19.073 -0.225 1.00 40.81 195 GLU A N 1
ATOM 1535 C CA . GLU A 1 195 ? -54.401 18.184 -0.881 1.00 40.81 195 GLU A CA 1
ATOM 1536 C C . GLU A 1 195 ? -53.036 18.916 -0.694 1.00 40.81 195 GLU A C 1
ATOM 1538 O O . GLU A 1 195 ? -52.998 20.140 -0.616 1.00 40.81 195 GLU A O 1
ATOM 1543 N N . GLY A 1 196 ? -51.871 18.297 -0.494 1.00 39.81 196 GLY A N 1
ATOM 1544 C CA . GLY A 1 196 ? -51.189 17.453 -1.470 1.00 39.81 196 GLY A CA 1
ATOM 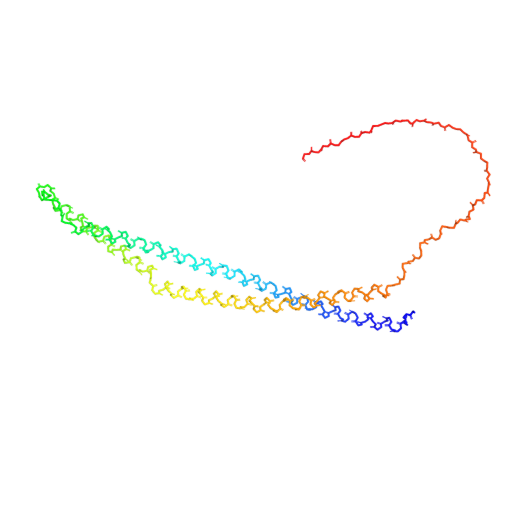1545 C C . GLY A 1 196 ? -50.377 18.274 -2.492 1.00 39.81 196 GLY A C 1
ATOM 1546 O O . GLY A 1 196 ? -50.944 18.744 -3.466 1.00 39.81 196 GLY A O 1
ATOM 1547 N N . ASN A 1 197 ? -49.054 18.409 -2.309 1.00 39.62 197 ASN A N 1
ATOM 1548 C CA . ASN A 1 197 ? -48.015 18.347 -3.368 1.00 39.62 197 ASN A CA 1
ATOM 1549 C C . ASN A 1 197 ? -46.637 18.681 -2.771 1.00 39.62 197 ASN A C 1
ATOM 1551 O O . ASN A 1 197 ? -46.472 19.699 -2.111 1.00 39.62 197 ASN A O 1
ATOM 1555 N N . ARG A 1 198 ? -45.661 17.767 -2.833 1.00 44.16 198 ARG A N 1
ATOM 1556 C CA . ARG A 1 198 ? -44.695 17.619 -3.943 1.00 44.16 198 ARG A CA 1
ATOM 1557 C C . ARG A 1 198 ? -44.031 18.942 -4.326 1.00 44.16 198 ARG A C 1
ATOM 1559 O O . ARG A 1 198 ? -44.628 19.732 -5.052 1.00 44.16 198 ARG A O 1
ATOM 1566 N N . GLN A 1 199 ? -42.764 19.077 -3.949 1.00 47.44 199 GLN A N 1
ATOM 1567 C CA . GLN A 1 199 ? -41.627 19.098 -4.875 1.00 47.44 199 GLN A CA 1
ATOM 1568 C C . GLN A 1 199 ? -40.352 18.726 -4.121 1.00 47.44 199 GLN A C 1
ATOM 1570 O O . GLN A 1 199 ? -40.245 19.114 -2.938 1.00 47.44 199 GLN A O 1
#

Mean predicted aligned error: 15.07 Å

Solvent-accessible surface area (backbone atoms only — not comparable to full-atom values): 11800 Å² total; per-residue (Å²): 133,82,51,72,69,58,50,53,50,53,53,48,54,42,48,59,47,50,53,53,42,50,53,52,52,52,52,42,51,54,49,51,55,50,38,53,53,29,52,52,48,31,52,51,32,53,52,52,52,55,49,52,55,52,50,52,52,49,46,54,52,50,51,55,50,48,53,53,52,52,53,63,71,66,55,81,77,66,95,66,43,71,84,69,58,35,68,59,58,49,53,50,50,52,51,50,52,52,50,50,54,51,52,49,52,54,47,48,60,64,67,24,69,65,54,52,50,52,49,51,52,39,49,53,53,28,53,50,31,49,50,53,36,54,53,46,49,63,70,34,58,59,58,51,52,50,45,56,52,52,51,53,52,44,51,50,54,53,62,73,68,47,75,77,77,77,77,76,81,75,78,75,89,74,84,89,86,86,85,91,84,84,89,84,89,77,88,86,84,90,85,82,81,90,81,91,79,91,132

Secondary structure (DSSP, 8-state):
---HHHHHHHHHHHHHHHHHHHHHHHHHHHHHHHHHHHHHHHHHHHHHHHHHHHHHHHHHHHHHHHHHHHHHTTSPPPTTGGGTTHHHHHHHHHHHHHHHHHHHHHHHHHTSHHHHHHHHHHHHHHHHHHHHHHHHHHHHHHHHHHHHHHHHHHHHHHHHHSPPPPPPPP-----------------------------

Organism: NCBI:txid116794

Nearest PDB structures (foldseek):
  5xg2-assembly1_A  TM=5.936E-01  e=3.113E-02  Pyrococcus yayanosii CH1
  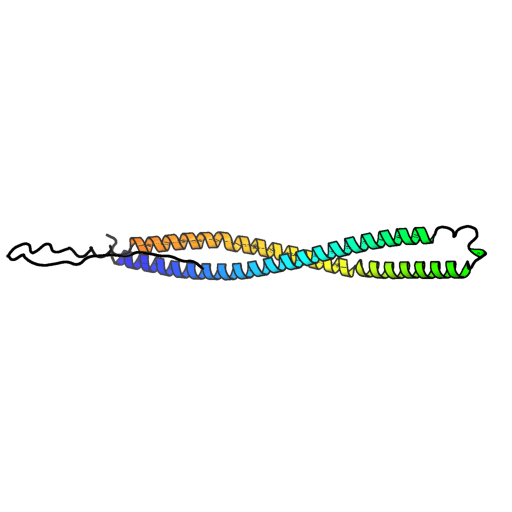7a0g-assembly1_FFF  TM=6.149E-01  e=2.315E+00  Serratia marcescens
  3g67-assembly1_A  TM=3.243E-01  e=6.043E-01  Thermotoga maritima
  3zx6-assembly1_B  TM=3.333E-01  e=1.251E+00  Archaeoglobus fulgidus DSM 4304
  3ja6-assembly1_H  TM=3.464E-01  e=2.070E+00  Escherichia coli